Protein 6FT2 (pdb70)

Foldseek 3Di:
DDLEAEEEEAQFQPQQWHADPVRDIHHVLVVLVVLLCVQLNHHYDYDYDQQQCRLVCQVVVVGFKYRYFAADAPVLVVFWNFAPFPFWWFKFKKFFPPQQAAPAQVRQVPFAEEEEPNALQCVVCCVHHVVSPRNYHYDRHVVVVLVCRLVVVGGMYMDTPLSCVQVPCVDPSNVRMDTNHDTDDDCNRRHGHGGMIGHHPPPVVSVSSNVSSVVCVVVCVSVVSCVVRDPDRRRD

GO terms:
  GO:0042597 periplasmic space (C, EXP)

Nearest PDB structures (foldseek):
  6ft2-assembly1_A  TM=1.004E+00  e=8.326E-57  Salmonella enterica subsp. enterica serovar Typhimurium
  6mle-assembly1_E  TM=1.003E+00  e=9.154E-55  Salmonella enterica subsp. enterica serovar Typhimurium str. LT2
  6mla-assembly1_E  TM=1.003E+00  e=1.896E-54  Salmonella enterica subsp. enterica serovar Typhimurium str. LT2
  6mkw-assembly1_A  TM=1.002E+00  e=1.293E-53  Salmonella enterica subsp. enterica serovar Typhimurium str. 14028S
  6ml9-assembly1_E  TM=1.002E+00  e=1.800E-53  Salmonella enterica subsp. enterica serovar Typhimurium str. LT2

B-factor: mean 21.55, std 12.4, range [7.65, 99.4]

Organism: Salmonella typhimurium (strain LT2 / SGSC1412 / ATCC 700720) (NCBI:txid99287)

CATH classification: 3.40.190.10 (+1 more: 3.40.190.10)

Secondary structure (DSSP, 8-state):
--SEEEEEE-S-BTTTBEE-TTS-EESHHHHHHHHHHHHHT-EEEEEE--GGGHHHHHHTTS-SEE-SS-B--HHHHTT-EE-S--B---EEEEEETT----SSTTTTTT-EEEEETTSHHHHHHIIIIITTT-EEEEESSHHHHHHHHHTTS-SEEEEEHHHHIIIIITSGGGGGEEE-SSPBP-HHHH-SSB--EE-TT-HHHHHHHHHHHHHHHHTTHHHHHHTTT-SS-S--

Solvent-accessible surface area: 11071 Å² total

InterPro domains:
  IPR001638 Solute-binding protein family 3/N-terminal domain of MltF [PF00497] (28-254)
  IPR001638 Solute-binding protein family 3/N-terminal domain of MltF [SM00062] (27-256)
  IPR005768 Specific amino acids and opine-binding periplasmic protein, ABC transporter [TIGR01096] (3-253)
  IPR018313 Solute-binding protein family 3, conserved site [PS01039] (50-63)

Structure (mmCIF, N/CA/C/O backbone):
data_6FT2
#
_entry.id   6FT2
#
_cell.length_a   37.410
_cell.length_b   58.440
_cell.length_c   101.240
_cell.angle_alpha   90.00
_cell.angle_beta   90.00
_cell.angle_gamma   90.00
#
_symmetry.space_group_name_H-M   'P 21 21 21'
#
loop_
_entity.id
_entity.type
_entity.pdbx_description
1 polymer 'Lysine/arginine/ornithine-binding periplasmic protein'
2 non-polymer 1,2-ETHANEDIOL
3 non-polymer 'CHLORIDE ION'
4 non-polymer ARGININE
5 water water
#
loop_
_atom_site.group_PDB
_atom_site.id
_atom_site.type_symbol
_atom_site.label_atom_id
_atom_site.label_alt_id
_atom_site.label_comp_id
_atom_site.label_asym_id
_atom_site.label_entity_id
_atom_site.label_seq_id
_atom_site.pdbx_PDB_ins_code
_atom_site.Cartn_x
_atom_site.Cartn_y
_atom_site.Cartn_z
_atom_site.occupancy
_atom_site.B_iso_or_equiv
_atom_site.auth_seq_id
_atom_site.auth_comp_id
_atom_site.auth_asym_id
_atom_site.auth_atom_id
_atom_site.pdbx_PDB_model_num
ATOM 1 N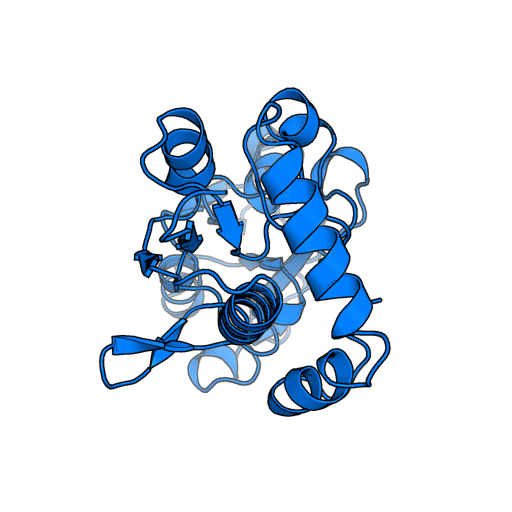 N . LEU A 1 3 ? 6.855 25.936 -7.057 1.00 41.45 2 LEU A N 1
ATOM 2 C CA . LEU A 1 3 ? 7.707 24.762 -7.253 1.00 39.70 2 LEU A CA 1
ATOM 3 C C . LEU A 1 3 ? 9.001 24.883 -6.433 1.00 41.29 2 LEU A C 1
ATOM 4 O O . LEU A 1 3 ? 9.571 25.979 -6.376 1.00 41.41 2 LEU A O 1
ATOM 9 N N . PRO A 1 4 ? 9.532 23.778 -5.847 1.00 34.65 3 PRO A N 1
ATOM 10 C CA . PRO A 1 4 ? 10.832 23.890 -5.155 1.00 33.57 3 PRO A CA 1
ATOM 11 C C . PRO A 1 4 ? 11.949 24.139 -6.178 1.00 33.48 3 PRO A C 1
ATOM 12 O O . PRO A 1 4 ? 11.798 23.770 -7.352 1.00 31.95 3 PRO A O 1
ATOM 16 N N . GLN A 1 5 ? 13.050 24.794 -5.757 1.00 29.01 4 GLN A N 1
ATOM 17 C CA . GLN A 1 5 ? 14.185 25.070 -6.650 1.00 28.49 4 GLN A CA 1
ATOM 18 C C . GLN A 1 5 ? 14.773 23.737 -7.136 1.00 26.79 4 GLN A C 1
ATOM 19 O O . GLN A 1 5 ? 15.167 23.627 -8.299 1.00 24.63 4 GLN A O 1
ATOM 25 N N . THR A 1 6 ? 14.799 22.723 -6.241 1.00 21.19 5 THR A N 1
ATOM 26 C CA . THR A 1 6 ? 15.274 21.391 -6.590 1.00 18.64 5 THR A CA 1
ATOM 27 C C . THR A 1 6 ? 14.144 20.389 -6.318 1.00 19.79 5 THR A C 1
ATOM 28 O O . THR A 1 6 ? 13.652 20.292 -5.192 1.00 20.60 5 THR A O 1
ATOM 32 N N . VAL A 1 7 ? 13.752 19.647 -7.345 1.00 15.40 6 VAL A N 1
ATOM 33 C CA . VAL A 1 7 ? 12.735 18.615 -7.211 1.00 14.29 6 VAL A CA 1
ATOM 34 C C . VAL A 1 7 ? 13.483 17.300 -6.898 1.00 15.82 6 VAL A C 1
ATOM 35 O O . VAL A 1 7 ? 14.336 16.885 -7.679 1.00 15.08 6 VAL A O 1
ATOM 39 N N . ARG A 1 8 ? 13.145 16.638 -5.776 1.00 12.88 7 ARG A N 1
ATOM 40 C CA . ARG A 1 8 ? 13.777 15.384 -5.342 1.00 12.69 7 ARG A CA 1
ATOM 41 C C . ARG A 1 8 ? 12.940 14.250 -5.886 1.00 11.30 7 ARG A C 1
ATOM 42 O O . ARG A 1 8 ? 11.756 14.157 -5.539 1.00 11.08 7 ARG A O 1
ATOM 50 N N . ILE A 1 9 ? 13.527 13.403 -6.743 1.00 10.70 8 ILE A N 1
ATOM 51 C CA . ILE A 1 9 ? 12.792 12.325 -7.402 1.00 10.18 8 ILE A CA 1
ATOM 52 C C . ILE A 1 9 ? 13.277 10.998 -6.916 1.00 11.04 8 ILE A C 1
ATOM 53 O O . ILE A 1 9 ? 14.437 10.691 -7.111 1.00 10.80 8 ILE A O 1
ATOM 58 N N . GLY A 1 10 ? 12.400 10.217 -6.317 1.00 9.08 9 GLY A N 1
ATOM 59 C CA . GLY A 1 10 ? 12.719 8.891 -5.840 1.00 9.55 9 GLY A CA 1
ATOM 60 C C . GLY A 1 10 ? 12.558 7.860 -6.950 1.00 9.91 9 GLY A C 1
ATOM 61 O O . GLY A 1 10 ? 11.613 7.908 -7.740 1.00 9.76 9 GLY A O 1
ATOM 62 N N . THR A 1 11 ? 13.451 6.865 -6.987 1.00 8.79 10 THR A N 1
ATOM 63 C CA . THR A 1 11 ? 13.359 5.790 -7.963 1.00 8.50 10 THR A CA 1
ATOM 64 C C . THR A 1 11 ? 13.991 4.539 -7.356 1.00 9.54 10 THR A C 1
ATOM 65 O O . THR A 1 11 ? 14.943 4.644 -6.587 1.00 10.44 10 THR A O 1
ATOM 69 N N . ASP A 1 12 ? 13.543 3.368 -7.786 1.00 10.10 11 ASP A N 1
ATOM 70 C CA . ASP A 1 12 ? 14.170 2.108 -7.424 1.00 10.22 11 ASP A CA 1
ATOM 71 C C . ASP A 1 12 ? 15.005 1.687 -8.647 1.00 13.25 11 ASP A C 1
ATOM 72 O O . ASP A 1 12 ? 14.456 1.396 -9.722 1.00 13.19 11 ASP A O 1
ATOM 77 N N . THR A 1 13 ? 16.336 1.671 -8.503 1.00 12.00 12 THR A N 1
ATOM 78 C CA . THR A 1 13 ? 17.294 1.392 -9.576 1.00 12.07 12 THR A CA 1
ATOM 79 C C . THR A 1 13 ? 17.560 -0.083 -9.818 1.00 14.92 12 THR A C 1
ATOM 80 O O . THR A 1 13 ? 18.701 -0.447 -10.148 1.00 15.86 12 THR A O 1
ATOM 84 N N . THR A 1 14 ? 16.531 -0.916 -9.760 1.00 12.99 13 THR A N 1
ATOM 85 C CA . THR A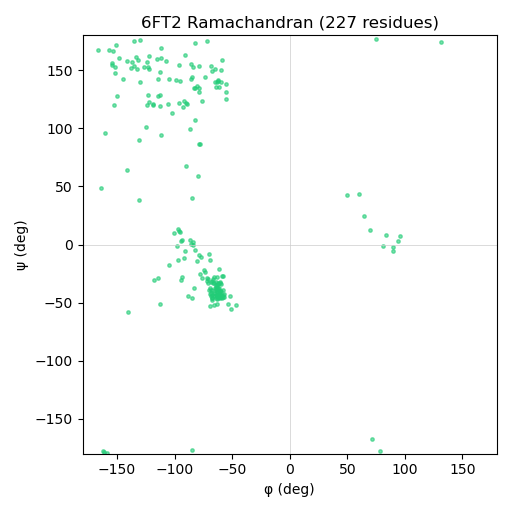 1 14 ? 16.706 -2.332 -10.081 1.00 13.63 13 THR A CA 1
ATOM 86 C C . THR A 1 14 ? 15.654 -2.780 -11.058 1.00 14.38 13 THR A C 1
ATOM 87 O O . THR A 1 14 ? 15.184 -3.911 -10.997 1.00 16.99 13 THR A O 1
ATOM 91 N N . TYR A 1 15 ? 15.310 -1.912 -12.015 1.00 11.07 14 TYR A N 1
ATOM 92 C CA . TYR A 1 15 ? 14.252 -2.242 -12.971 1.00 11.26 14 TYR A CA 1
ATOM 93 C C . TYR A 1 15 ? 14.626 -1.734 -14.355 1.00 12.37 14 TYR A C 1
ATOM 94 O O . TYR A 1 15 ? 13.950 -0.882 -14.960 1.00 11.64 14 TYR A O 1
ATOM 103 N N . ALA A 1 16 ? 15.704 -2.287 -14.896 1.00 11.91 15 ALA A N 1
ATOM 104 C CA . ALA A 1 16 ? 16.134 -1.979 -16.258 1.00 13.00 15 ALA A CA 1
ATOM 105 C C . ALA A 1 16 ? 15.054 -2.488 -17.214 1.00 14.33 15 ALA A C 1
ATOM 106 O O . ALA A 1 16 ? 14.353 -3.467 -16.910 1.00 13.60 15 ALA A O 1
ATOM 108 N N . PRO A 1 17 ? 14.736 -1.734 -18.260 1.00 12.86 16 PRO A N 1
ATOM 109 C CA . PRO A 1 17 ? 15.433 -0.579 -18.843 1.00 12.18 16 PRO A CA 1
ATOM 110 C C . PRO A 1 17 ? 14.926 0.774 -18.366 1.00 12.42 16 PRO A C 1
ATOM 111 O O . PRO A 1 17 ? 15.202 1.783 -19.003 1.00 12.27 16 PRO A O 1
ATOM 115 N N . PHE A 1 18 ? 14.087 0.757 -17.336 1.00 11.68 17 PHE A N 1
ATOM 116 C CA . PHE A 1 18 ? 13.482 1.980 -16.856 1.00 11.60 17 PHE A CA 1
ATOM 117 C C . PHE A 1 18 ? 14.358 2.740 -15.863 1.00 12.02 17 PHE A C 1
ATOM 118 O O . PHE A 1 18 ? 14.536 3.948 -15.991 1.00 10.52 17 PHE A O 1
ATOM 126 N N . SER A 1 19 ? 14.910 2.013 -14.898 1.00 11.35 18 SER A N 1
ATOM 127 C CA . SER A 1 19 ? 15.733 2.628 -13.872 1.00 11.06 18 SER A CA 1
ATOM 128 C C . SER A 1 19 ? 16.723 1.598 -13.375 1.00 11.55 18 SER A C 1
ATOM 129 O O . SER A 1 19 ? 16.345 0.552 -12.838 1.00 10.79 18 SER A O 1
ATOM 132 N N . SER A 1 20 ? 18.014 1.907 -13.526 1.00 10.67 19 SER A N 1
ATOM 133 C CA . SER A 1 20 ? 19.059 1.016 -13.031 1.00 12.31 19 SER A CA 1
ATOM 134 C C . SER A 1 20 ? 20.345 1.802 -12.935 1.00 15.94 19 SER A C 1
ATOM 135 O O . SER A 1 20 ? 20.335 3.024 -13.110 1.00 13.53 19 SER A O 1
ATOM 138 N N . LYS A 1 21 ? 21.427 1.133 -12.540 1.00 16.42 20 LYS A N 1
ATOM 139 C CA . LYS A 1 21 ? 22.691 1.853 -12.405 1.00 17.83 20 LYS A CA 1
ATOM 140 C C . LYS A 1 21 ? 23.683 1.360 -13.412 1.00 20.52 20 LYS A C 1
ATOM 141 O O . LYS A 1 21 ? 23.749 0.153 -13.693 1.00 21.74 20 LYS A O 1
ATOM 147 N N . ASP A 1 22 ? 24.478 2.280 -13.954 1.00 18.47 21 ASP A N 1
ATOM 148 C CA . ASP A 1 22 ? 25.536 1.861 -14.859 1.00 18.06 21 ASP A CA 1
ATOM 149 C C . ASP A 1 22 ? 26.768 1.474 -14.025 1.00 21.24 21 ASP A C 1
ATOM 150 O O . ASP A 1 22 ? 26.743 1.492 -12.782 1.00 20.49 21 ASP A O 1
ATOM 155 N N . ALA A 1 23 ? 27.852 1.129 -14.739 1.00 21.52 22 ALA A N 1
ATOM 156 C CA . ALA A 1 23 ? 29.114 0.719 -14.122 1.00 22.99 22 ALA A CA 1
ATOM 157 C C . ALA A 1 23 ? 29.717 1.771 -13.192 1.00 25.28 22 ALA A C 1
ATOM 158 O O . ALA A 1 23 ? 30.448 1.415 -12.273 1.00 25.99 22 ALA A O 1
ATOM 160 N N . LYS A 1 24 ? 29.430 3.056 -13.427 1.00 19.94 23 LYS A N 1
ATOM 161 C CA . LYS A 1 24 ? 29.984 4.117 -12.566 1.00 20.12 23 LYS A CA 1
ATOM 162 C C . LYS A 1 24 ? 29.060 4.442 -11.393 1.00 20.34 23 LYS A C 1
ATOM 163 O O . LYS A 1 24 ? 29.401 5.272 -10.549 1.00 18.89 23 LYS A O 1
ATOM 169 N N . GLY A 1 25 ? 27.871 3.838 -11.377 1.00 17.60 24 GLY A N 1
ATOM 170 C CA . GLY A 1 25 ? 26.880 4.117 -10.352 1.00 17.88 24 GLY A CA 1
ATOM 171 C C . GLY A 1 25 ? 25.886 5.184 -10.769 1.00 19.01 24 GLY A C 1
ATOM 172 O O . GLY A 1 25 ? 25.015 5.542 -9.977 1.00 18.70 24 GLY A O 1
ATOM 173 N N . GLU A 1 26 ? 25.983 5.691 -11.992 1.00 15.22 25 GLU A N 1
ATOM 174 C CA . GLU A 1 26 ? 25.030 6.700 -12.470 1.00 14.81 25 GLU A CA 1
ATOM 175 C C . GLU A 1 26 ? 23.689 6.077 -12.764 1.00 15.06 25 GLU A C 1
ATOM 176 O O . GLU A 1 26 ? 23.635 4.952 -13.260 1.00 14.82 25 GLU A O 1
ATOM 182 N N . PHE A 1 27 ? 22.604 6.813 -12.494 1.00 12.91 26 PHE A N 1
ATOM 183 C CA . PHE A 1 27 ? 21.287 6.253 -12.813 1.00 13.28 26 PHE A CA 1
ATOM 184 C C . PHE A 1 27 ? 20.990 6.375 -14.292 1.00 13.01 26 PHE A C 1
ATOM 185 O O . PHE A 1 27 ? 21.267 7.404 -14.904 1.00 14.10 26 PHE A O 1
ATOM 193 N N . ILE A 1 28 ? 20.483 5.274 -14.866 1.00 11.85 27 ILE A N 1
ATOM 194 C CA . ILE A 1 28 ? 20.181 5.208 -16.299 1.00 12.03 27 ILE A CA 1
ATOM 195 C C . ILE A 1 28 ? 18.868 4.532 -16.579 1.00 12.75 27 ILE A C 1
ATOM 196 O O . ILE A 1 28 ? 18.414 3.724 -15.764 1.00 11.45 27 ILE A O 1
ATOM 201 N N . GLY A 1 29 ? 18.305 4.840 -17.721 1.00 12.33 28 GLY A N 1
ATOM 202 C CA . GLY A 1 29 ? 17.095 4.190 -18.175 1.00 12.89 28 GLY A CA 1
ATOM 203 C C . GLY A 1 29 ? 16.057 5.162 -18.633 1.00 12.77 28 GLY A C 1
ATOM 204 O O . GLY A 1 29 ? 16.210 6.382 -18.490 1.00 11.50 28 GLY A O 1
ATOM 205 N N . PHE A 1 30 ? 14.965 4.618 -19.166 1.00 11.32 29 PHE A N 1
ATOM 206 C CA . PHE A 1 30 ? 13.930 5.496 -19.716 1.00 11.58 29 PHE A CA 1
ATOM 207 C C . PHE A 1 30 ? 13.265 6.398 -18.682 1.00 11.91 29 PHE A C 1
ATOM 208 O O . PHE A 1 30 ? 12.939 7.545 -19.003 1.00 11.52 29 PHE A O 1
ATOM 216 N N . ASP A 1 31 ? 13.077 5.915 -17.442 1.00 10.69 30 ASP A N 1
ATOM 217 C CA . ASP A 1 31 ? 12.485 6.780 -16.414 1.00 11.28 30 ASP A CA 1
ATOM 218 C C . ASP A 1 31 ? 13.393 7.972 -16.118 1.00 11.94 30 ASP A C 1
ATOM 219 O O . ASP A 1 31 ? 12.953 9.073 -15.843 1.00 11.26 30 ASP A O 1
ATOM 224 N N . ILE A 1 32 ? 14.691 7.717 -16.093 1.00 10.70 31 ILE A N 1
ATOM 225 C CA . ILE A 1 32 ? 15.696 8.745 -15.806 1.00 10.82 31 ILE A CA 1
ATOM 226 C C . ILE A 1 32 ? 15.713 9.793 -16.924 1.00 12.05 31 ILE A C 1
ATOM 227 O O . ILE A 1 32 ? 15.721 11.002 -16.681 1.00 11.31 31 ILE A O 1
ATOM 232 N N . ASP A 1 33 ? 15.665 9.305 -18.167 1.00 11.58 32 ASP A N 1
ATOM 233 C CA . ASP A 1 33 ? 15.647 10.202 -19.317 1.00 10.70 32 ASP A CA 1
ATOM 234 C C . ASP A 1 33 ? 14.361 11.037 -19.267 1.00 13.28 32 ASP A C 1
ATOM 235 O O . ASP A 1 33 ? 14.448 12.252 -19.541 1.00 12.33 32 ASP A O 1
ATOM 240 N N . LEU A 1 34 ? 13.188 10.420 -18.982 1.00 11.50 33 LEU A N 1
ATOM 241 C CA . LEU A 1 34 ? 11.956 11.219 -18.905 1.00 12.66 33 LEU A CA 1
ATOM 242 C C . LEU A 1 34 ? 12.028 12.247 -17.784 1.00 13.52 33 LEU A C 1
ATOM 243 O O . LEU A 1 34 ? 11.640 13.395 -17.976 1.00 13.01 33 LEU A O 1
ATOM 248 N N . GLY A 1 35 ? 12.487 11.823 -16.603 1.00 11.63 34 GLY A N 1
ATOM 249 C CA . GLY A 1 35 ? 12.542 12.761 -15.491 1.00 11.40 34 GLY A CA 1
ATOM 250 C C . GLY A 1 35 ? 13.460 13.926 -15.757 1.00 13.86 34 GLY A C 1
ATOM 251 O O . GLY A 1 35 ? 13.124 15.067 -15.426 1.00 12.98 34 GLY A O 1
ATOM 252 N N . ASN A 1 36 ? 14.626 13.617 -16.290 1.00 11.74 35 ASN A N 1
ATOM 253 C CA . ASN A 1 36 ? 15.569 14.704 -16.586 1.00 12.20 35 ASN A CA 1
ATOM 254 C C . ASN A 1 36 ? 15.052 15.672 -17.651 1.00 13.85 35 ASN A C 1
ATOM 255 O O . ASN A 1 36 ? 15.228 16.881 -17.493 1.00 14.40 35 ASN A O 1
ATOM 260 N N . GLU A 1 37 ? 14.368 15.154 -18.694 1.00 12.01 36 GLU A N 1
ATOM 261 C CA . GLU A 1 37 ? 13.827 16.012 -19.727 1.00 11.78 36 GLU A CA 1
ATOM 262 C C . GLU A 1 37 ? 12.684 16.853 -19.164 1.00 15.40 36 GLU A C 1
ATOM 263 O O . GLU A 1 37 ? 12.574 18.031 -19.522 1.00 15.25 36 GLU A O 1
ATOM 269 N N . MET A 1 38 ? 11.808 16.259 -18.349 1.00 12.99 37 MET A N 1
ATOM 270 C CA . MET A 1 38 ? 10.712 17.042 -17.772 1.00 13.11 37 MET A CA 1
ATOM 271 C C . MET A 1 38 ? 11.267 18.131 -16.877 1.00 15.89 37 MET A C 1
ATOM 272 O O . MET A 1 38 ? 10.811 19.270 -16.967 1.00 16.36 37 MET A O 1
ATOM 277 N N . CYS A 1 39 ? 12.275 17.825 -16.041 1.00 13.15 38 CYS A N 1
ATOM 278 C CA . CYS A 1 39 ? 12.865 18.844 -15.160 1.00 13.83 38 CYS A CA 1
ATOM 279 C C . CYS A 1 39 ? 13.509 19.969 -15.941 1.00 16.89 38 CYS A C 1
ATOM 280 O O . CYS A 1 39 ? 13.391 21.122 -15.535 1.00 17.00 38 CYS A O 1
ATOM 283 N N . LYS A 1 40 ? 14.155 19.647 -17.071 1.00 15.27 39 LYS A N 1
ATOM 284 C CA . LYS A 1 40 ? 14.755 20.672 -17.952 1.00 16.25 39 LYS A CA 1
ATOM 285 C C . LYS A 1 40 ? 13.658 21.623 -18.440 1.00 21.38 39 LYS A C 1
ATOM 286 O O . LYS A 1 40 ? 13.846 22.845 -18.397 1.00 20.91 39 LYS A O 1
ATOM 292 N N . ARG A 1 41 ? 12.507 21.065 -18.868 1.00 16.25 40 ARG A N 1
ATOM 293 C CA . ARG A 1 41 ? 11.403 21.896 -19.365 1.00 17.34 40 ARG A CA 1
ATOM 294 C C . ARG A 1 41 ? 10.696 22.679 -18.283 1.00 20.57 40 ARG A C 1
ATOM 295 O O . ARG A 1 41 ? 10.171 23.759 -18.547 1.00 20.68 40 ARG A O 1
ATOM 303 N N . MET A 1 42 ? 10.650 22.134 -17.080 1.00 16.50 41 MET A N 1
ATOM 304 C CA . MET A 1 42 ? 10.055 22.804 -15.925 1.00 16.27 41 MET A CA 1
ATOM 305 C C . MET A 1 42 ? 10.983 23.891 -15.358 1.00 20.36 41 MET A C 1
ATOM 306 O O . MET A 1 42 ? 10.554 24.638 -14.480 1.00 21.61 41 MET A O 1
ATOM 311 N N . GLN A 1 43 ? 12.266 23.942 -15.813 1.00 19.36 42 GLN A N 1
ATOM 312 C CA . GLN A 1 43 ? 13.288 24.873 -15.339 1.00 20.14 42 GLN A CA 1
ATOM 313 C C . GLN A 1 43 ? 13.549 24.708 -13.835 1.00 23.40 42 GLN A C 1
ATOM 314 O O . GLN A 1 43 ? 13.616 25.689 -13.082 1.00 23.98 42 GLN A O 1
ATOM 320 N N . VAL A 1 44 ? 13.636 23.432 -13.389 1.00 19.19 43 VAL A N 1
ATOM 321 C CA . VAL A 1 44 ? 13.958 23.129 -12.004 1.00 18.86 43 VAL A CA 1
ATOM 322 C C . VAL A 1 44 ? 15.173 22.230 -12.029 1.00 22.11 43 VAL A C 1
ATOM 323 O O . VAL A 1 44 ? 15.399 21.527 -13.022 1.00 21.29 43 VAL A O 1
ATOM 327 N N . LYS A 1 45 ? 15.921 22.205 -10.932 1.00 19.07 44 LYS A N 1
ATOM 328 C CA . LYS A 1 45 ? 17.041 21.286 -10.775 1.00 18.78 44 LYS A CA 1
ATOM 329 C C . LYS A 1 45 ? 16.393 20.014 -10.230 1.00 21.70 44 LYS A C 1
ATOM 330 O O . LYS A 1 45 ? 15.304 20.064 -9.650 1.00 20.19 44 LYS A O 1
ATOM 336 N N . CYS A 1 46 ? 17.035 18.885 -10.457 1.00 21.06 45 CYS A N 1
ATOM 337 C CA A CYS A 1 46 ? 16.553 17.558 -10.057 0.50 21.49 45 CYS A CA 1
ATOM 338 C CA B CYS A 1 46 ? 16.520 17.679 -9.857 0.50 21.41 45 CYS A CA 1
ATOM 339 C C . CYS A 1 46 ? 17.608 16.830 -9.258 1.00 24.68 45 CYS A C 1
ATOM 340 O O . CYS A 1 46 ? 18.759 16.816 -9.712 1.00 25.72 45 CYS A O 1
ATOM 345 N N . THR A 1 47 ? 17.231 16.180 -8.158 1.00 17.08 46 THR A N 1
ATOM 346 C CA . THR A 1 47 ? 18.110 15.309 -7.405 1.00 14.61 46 THR A CA 1
ATOM 347 C C . THR A 1 47 ? 17.439 13.932 -7.475 1.00 14.35 46 THR A C 1
ATOM 348 O O . THR A 1 47 ? 16.321 13.787 -6.964 1.00 13.57 46 THR A O 1
ATOM 352 N N . TRP A 1 48 ? 18.134 12.940 -8.028 1.00 13.67 47 TRP A N 1
ATOM 353 C CA . TRP A 1 48 ? 17.660 11.559 -8.010 1.00 11.43 47 TRP A CA 1
ATOM 354 C C . TRP A 1 48 ? 18.014 10.895 -6.708 1.00 12.40 47 TRP A C 1
ATOM 355 O O . TRP A 1 48 ? 19.123 11.086 -6.203 1.00 12.32 47 TRP A O 1
ATOM 366 N N . VAL A 1 49 ? 17.060 10.184 -6.119 1.00 9.92 48 VAL A N 1
ATOM 367 C CA . VAL A 1 49 ? 17.212 9.513 -4.839 1.00 10.24 48 VAL A CA 1
ATOM 368 C C . VAL A 1 49 ? 16.882 8.050 -5.023 1.00 13.81 48 VAL A C 1
ATOM 369 O O . VAL A 1 49 ? 15.729 7.724 -5.307 1.00 13.14 48 VAL A O 1
ATOM 373 N N . ALA A 1 50 ? 17.821 7.153 -4.750 1.00 12.27 49 ALA A N 1
ATOM 374 C CA . ALA A 1 50 ? 17.513 5.719 -4.872 1.00 12.62 49 ALA A CA 1
ATOM 375 C C . ALA A 1 50 ? 16.865 5.227 -3.592 1.00 14.67 49 ALA A C 1
ATOM 376 O O . ALA A 1 50 ? 17.255 5.624 -2.483 1.00 15.84 49 ALA A O 1
ATOM 378 N N . SER A 1 51 ? 15.929 4.306 -3.738 1.00 13.05 50 SER A N 1
ATOM 379 C CA . SER A 1 51 ? 15.157 3.743 -2.638 1.00 14.33 50 SER A CA 1
ATOM 380 C C . SER A 1 51 ? 14.692 2.360 -3.057 1.00 13.04 50 SER A C 1
ATOM 381 O O . SER A 1 51 ? 14.486 2.127 -4.235 1.00 13.91 50 SER A O 1
ATOM 384 N N . ASP A 1 52 ? 14.425 1.460 -2.101 1.00 12.27 51 ASP A N 1
ATOM 385 C CA . ASP A 1 52 ? 13.705 0.226 -2.462 1.00 13.02 51 ASP A CA 1
ATOM 386 C C . ASP A 1 52 ? 12.323 0.703 -2.894 1.00 13.32 51 ASP A C 1
ATOM 387 O O . ASP A 1 52 ? 11.820 1.727 -2.413 1.00 12.49 51 ASP A O 1
ATOM 392 N N . PHE A 1 53 ? 11.722 -0.048 -3.776 1.00 10.89 52 PHE A N 1
ATOM 393 C CA . PHE A 1 53 ? 10.439 0.328 -4.346 1.00 10.37 52 PHE A CA 1
ATOM 394 C C . PHE A 1 53 ? 9.354 0.529 -3.278 1.00 12.20 52 PHE A C 1
ATOM 395 O O . PHE A 1 53 ? 8.562 1.479 -3.339 1.00 11.31 52 PHE A O 1
ATOM 403 N N . ASP A 1 54 ? 9.292 -0.368 -2.295 1.00 11.58 53 ASP A N 1
ATOM 404 C CA . ASP A 1 54 ? 8.254 -0.235 -1.269 1.00 12.17 53 ASP A CA 1
ATOM 405 C C . ASP A 1 54 ? 8.448 0.926 -0.320 1.00 13.34 53 ASP A C 1
ATOM 406 O O . ASP A 1 54 ? 7.522 1.232 0.420 1.00 15.80 53 ASP A O 1
ATOM 411 N N . ALA A 1 55 ? 9.593 1.621 -0.377 1.00 11.59 54 ALA A N 1
ATOM 412 C CA . ALA A 1 55 ? 9.775 2.778 0.452 1.00 11.18 54 ALA A CA 1
ATOM 413 C C . ALA A 1 55 ? 9.477 4.078 -0.294 1.00 11.52 54 ALA A C 1
ATOM 414 O O . ALA A 1 55 ? 9.475 5.137 0.337 1.00 12.48 54 ALA A O 1
ATOM 416 N N . LEU A 1 56 ? 9.121 4.026 -1.569 1.00 10.87 55 LEU A N 1
ATOM 417 C CA . LEU A 1 56 ? 8.906 5.252 -2.338 1.00 10.25 55 LEU A CA 1
ATOM 418 C C . LEU A 1 56 ? 7.654 6.028 -1.902 1.00 10.49 55 LEU A C 1
ATOM 419 O O . LEU A 1 56 ? 7.751 7.224 -1.637 1.00 10.38 55 LEU A O 1
ATOM 424 N N . ILE A 1 57 ? 6.474 5.358 -1.852 1.00 10.98 56 ILE A N 1
ATOM 425 C CA . ILE A 1 57 ? 5.261 6.072 -1.427 1.00 10.93 56 ILE A CA 1
ATOM 426 C C . ILE A 1 57 ? 5.396 6.562 0.027 1.00 13.75 56 ILE A C 1
ATOM 427 O O . ILE A 1 57 ? 5.164 7.730 0.269 1.00 11.93 56 ILE A O 1
ATOM 432 N N . PRO A 1 58 ? 5.911 5.753 0.993 1.00 12.29 57 PRO A N 1
ATOM 433 C CA . PRO A 1 58 ? 6.105 6.315 2.334 1.00 12.56 57 PRO A CA 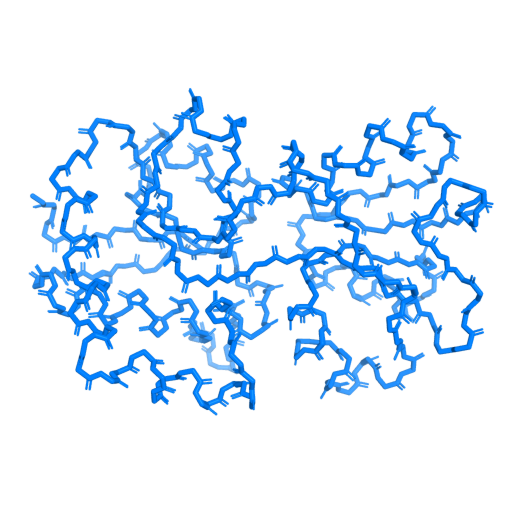1
ATOM 434 C C . PRO A 1 58 ? 7.067 7.531 2.315 1.00 13.43 57 PRO A C 1
ATOM 435 O O . PRO A 1 58 ? 6.820 8.519 3.000 1.00 13.47 57 PRO A O 1
ATOM 439 N N . SER A 1 59 ? 8.140 7.472 1.526 1.00 12.09 58 SER A N 1
ATOM 440 C CA . SER A 1 59 ? 9.067 8.610 1.447 1.00 12.82 58 SER A CA 1
ATOM 441 C C . SER A 1 59 ? 8.450 9.867 0.867 1.00 12.82 58 SER A C 1
ATOM 442 O O . SER A 1 59 ? 8.695 10.974 1.396 1.00 12.77 58 SER A O 1
ATOM 445 N N . LEU A 1 60 ? 7.572 9.709 -0.114 1.00 11.81 59 LEU A N 1
ATOM 446 C CA . LEU A 1 60 ? 6.864 10.821 -0.737 1.00 11.55 59 LEU A CA 1
ATOM 447 C C . LEU A 1 60 ? 5.894 11.450 0.283 1.00 12.35 59 LEU A C 1
ATOM 448 O O . LEU A 1 60 ? 5.838 12.685 0.452 1.00 13.05 59 LEU A O 1
ATOM 453 N N . LYS A 1 61 ? 5.170 10.586 1.032 1.00 11.50 60 LYS A N 1
ATOM 454 C CA . LYS A 1 61 ? 4.204 11.116 2.003 1.00 12.17 60 LYS A CA 1
ATOM 455 C C . LYS A 1 61 ? 4.910 11.878 3.118 1.00 15.88 60 LYS A C 1
ATOM 456 O O . LYS A 1 61 ? 4.335 12.798 3.722 1.00 16.38 60 LYS A O 1
ATOM 462 N N . ALA A 1 62 ? 6.132 11.430 3.484 1.00 12.90 61 ALA A N 1
ATOM 463 C CA . ALA A 1 62 ? 6.943 12.029 4.549 1.00 14.62 61 ALA A CA 1
ATOM 464 C C . ALA A 1 62 ? 7.770 13.233 4.082 1.00 15.59 61 ALA A C 1
ATOM 465 O O . ALA A 1 62 ? 8.496 13.813 4.885 1.00 16.56 61 ALA A O 1
ATOM 467 N N . LYS A 1 63 ? 7.645 13.632 2.814 1.00 13.78 62 LYS A N 1
ATOM 468 C CA . LYS A 1 63 ? 8.324 14.759 2.171 1.00 13.99 62 LYS A CA 1
ATOM 469 C C . LYS A 1 63 ? 9.839 14.572 2.103 1.00 16.32 62 LYS A C 1
ATOM 470 O O . LYS A 1 63 ? 10.565 15.544 1.878 1.00 15.88 62 LYS A O 1
ATOM 476 N N . LYS A 1 64 ? 10.285 13.315 2.124 1.00 12.84 63 LYS A N 1
ATOM 477 C CA . LYS A 1 64 ? 11.714 13.038 1.915 1.00 13.39 63 LYS A CA 1
ATOM 478 C C . LYS A 1 64 ? 12.081 13.125 0.449 1.00 13.65 63 LYS A C 1
ATOM 479 O O . LYS A 1 64 ? 13.251 13.343 0.108 1.00 13.48 63 LYS A O 1
ATOM 485 N N . ILE A 1 65 ? 11.082 12.905 -0.444 1.00 11.14 64 ILE A N 1
ATOM 486 C CA . ILE A 1 65 ? 11.188 13.118 -1.883 1.00 10.82 64 ILE A CA 1
ATOM 487 C C . ILE A 1 65 ? 9.923 13.870 -2.284 1.00 11.02 64 ILE A C 1
ATOM 488 O O . ILE A 1 65 ? 8.972 13.968 -1.483 1.00 11.98 64 ILE A O 1
ATOM 493 N N . ASP A 1 66 ? 9.940 14.506 -3.451 1.00 10.80 65 ASP A N 1
ATOM 494 C CA . ASP A 1 66 ? 8.817 15.286 -3.983 1.00 11.89 65 ASP A CA 1
ATOM 495 C C . ASP A 1 66 ? 8.101 14.575 -5.087 1.00 11.63 65 ASP A C 1
ATOM 496 O O . ASP A 1 66 ? 7.009 14.995 -5.464 1.00 11.34 65 ASP A O 1
ATOM 501 N N . ALA A 1 67 ? 8.720 13.561 -5.702 1.00 9.56 66 ALA A N 1
ATOM 502 C CA . ALA A 1 67 ? 8.119 12.875 -6.815 1.00 9.52 66 ALA A CA 1
ATOM 503 C C . ALA A 1 67 ? 8.660 11.480 -6.907 1.00 11.05 66 ALA A C 1
ATOM 504 O O . ALA A 1 67 ? 9.770 11.214 -6.416 1.00 9.98 66 ALA A O 1
ATOM 506 N N . ILE A 1 68 ? 7.885 10.575 -7.527 1.00 9.83 67 ILE A N 1
ATOM 507 C CA . ILE A 1 68 ? 8.314 9.192 -7.772 1.00 9.10 67 ILE A CA 1
ATOM 508 C C . ILE A 1 68 ? 8.331 8.949 -9.266 1.00 9.64 67 ILE A C 1
ATOM 509 O O . ILE A 1 68 ? 7.294 9.100 -9.906 1.00 9.12 67 ILE A O 1
ATOM 514 N N . ILE A 1 69 ? 9.485 8.576 -9.854 1.00 9.05 68 ILE A N 1
ATOM 515 C CA . ILE A 1 69 ? 9.524 8.143 -11.246 1.00 8.73 68 ILE A CA 1
ATOM 516 C C . ILE A 1 69 ? 10.178 6.781 -11.176 1.00 11.23 68 ILE A C 1
ATOM 517 O O . ILE A 1 69 ? 11.404 6.708 -11.040 1.00 10.41 68 ILE A O 1
ATOM 522 N N . SER A 1 70 ? 9.395 5.723 -11.240 1.00 8.64 69 SER A N 1
ATOM 523 C CA . SER A 1 70 ? 9.925 4.375 -10.971 1.00 8.49 69 SER A CA 1
ATOM 524 C C . SER A 1 70 ? 8.946 3.334 -11.489 1.00 9.30 69 SER A C 1
ATOM 525 O O . SER A 1 70 ? 8.586 2.409 -10.749 1.00 9.92 69 SER A O 1
ATOM 528 N N . SER A 1 71 ? 8.490 3.499 -12.733 1.00 9.42 70 SER A N 1
ATOM 529 C CA . SER A 1 71 ? 7.469 2.640 -13.330 1.00 9.58 70 SER A CA 1
ATOM 530 C C . SER A 1 71 ? 6.273 2.474 -12.429 1.00 9.92 70 SER A C 1
ATOM 531 O O . SER A 1 71 ? 5.764 1.344 -12.260 1.00 9.89 70 SER A O 1
ATOM 534 N N . LEU A 1 72 ? 5.835 3.608 -11.815 1.00 8.98 71 LEU A N 1
ATOM 535 C CA . LEU A 1 72 ? 4.776 3.514 -10.820 1.00 7.65 71 LEU A CA 1
ATOM 536 C C . LEU A 1 72 ? 3.419 3.471 -11.443 1.00 10.15 71 LEU A C 1
ATOM 537 O O . LEU A 1 72 ? 2.951 4.453 -11.979 1.00 8.60 71 LEU A O 1
ATOM 542 N N . SER A 1 73 ? 2.801 2.284 -11.414 1.00 9.06 72 SER A N 1
ATOM 543 C CA . SER A 1 73 ? 1.487 2.113 -12.035 1.00 9.46 72 SER A CA 1
ATOM 544 C C . SER A 1 73 ? 0.414 2.966 -11.362 1.00 9.86 72 SER A C 1
ATOM 545 O O . SER A 1 73 ? 0.356 3.091 -10.123 1.00 10.13 72 SER A O 1
ATOM 548 N N . ILE A 1 74 ? -0.465 3.534 -12.192 1.00 9.38 73 ILE A N 1
ATOM 549 C CA . ILE A 1 74 ? -1.556 4.392 -11.736 1.00 9.91 73 ILE A CA 1
ATOM 550 C C . ILE A 1 74 ? -2.736 3.519 -11.398 1.00 11.66 73 ILE A C 1
ATOM 551 O O . ILE A 1 74 ? -3.415 3.030 -12.313 1.00 12.45 73 ILE A O 1
ATOM 556 N N . THR A 1 75 ? -2.937 3.227 -10.110 1.00 11.04 74 THR A N 1
ATOM 557 C CA . THR A 1 75 ? -3.988 2.297 -9.687 1.00 11.37 74 THR A CA 1
ATOM 558 C C . THR A 1 75 ? -5.016 3.028 -8.859 1.00 11.42 74 THR A C 1
ATOM 559 O O . THR A 1 75 ? -4.704 4.059 -8.240 1.00 11.46 74 THR A O 1
ATOM 563 N N . ASP A 1 76 ? -6.233 2.449 -8.748 1.00 12.21 75 ASP A N 1
ATOM 564 C CA . ASP A 1 76 ? -7.273 3.010 -7.892 1.00 12.66 75 ASP A CA 1
ATOM 565 C C . ASP A 1 76 ? -6.778 3.096 -6.441 1.00 15.00 75 ASP A C 1
ATOM 566 O O . ASP A 1 76 ? -6.944 4.143 -5.805 1.00 13.40 75 ASP A O 1
ATOM 571 N N . LYS A 1 77 ? -6.130 2.034 -5.898 1.00 13.74 76 LYS A N 1
ATOM 572 C CA . LYS A 1 77 ? -5.635 2.072 -4.519 1.00 14.03 76 LYS A CA 1
ATOM 573 C C . LYS A 1 77 ? -4.642 3.221 -4.335 1.00 14.11 76 LYS A C 1
ATOM 574 O O . LYS A 1 77 ? -4.720 3.963 -3.355 1.00 14.13 76 LYS A O 1
ATOM 580 N N . ARG A 1 78 ? -3.702 3.375 -5.258 1.00 12.04 77 ARG A N 1
ATOM 581 C CA . ARG A 1 78 ? -2.723 4.440 -5.064 1.00 12.41 77 ARG A CA 1
ATOM 582 C C . ARG A 1 78 ? -3.310 5.827 -5.245 1.00 13.12 77 ARG A C 1
ATOM 583 O O . ARG A 1 78 ? -2.867 6.737 -4.518 1.00 13.14 77 ARG A O 1
ATOM 591 N N . GLN A 1 79 ? -4.348 6.002 -6.085 1.00 13.70 78 GLN A N 1
ATOM 592 C CA . GLN A 1 79 ? -4.965 7.341 -6.247 1.00 14.82 78 GLN A CA 1
ATOM 593 C C . GLN A 1 79 ? -5.722 7.776 -5.004 1.00 20.23 78 GLN A C 1
ATOM 594 O O . GLN A 1 79 ? -6.003 8.977 -4.865 1.00 20.53 78 GLN A O 1
ATOM 600 N N . GLN A 1 80 ? -5.982 6.848 -4.062 1.00 16.85 79 GLN A N 1
ATOM 601 C CA . GLN A 1 80 ? -6.604 7.205 -2.790 1.00 17.27 79 GLN A CA 1
ATOM 602 C C . GLN A 1 80 ? -5.570 7.777 -1.835 1.00 19.51 79 GLN A C 1
ATOM 603 O O . GLN A 1 80 ? -5.955 8.359 -0.819 1.00 19.86 79 GLN A O 1
ATOM 609 N N . GLU A 1 81 ? -4.261 7.613 -2.113 1.00 14.73 80 GLU A N 1
ATOM 610 C CA . GLU A 1 81 ? -3.242 8.124 -1.197 1.00 15.50 80 GLU A CA 1
ATOM 611 C C . GLU A 1 81 ? -2.344 9.183 -1.796 1.00 14.32 80 GLU A C 1
ATOM 612 O O . GLU A 1 81 ? -1.840 10.016 -1.042 1.00 12.47 80 GLU A O 1
ATOM 618 N N . ILE A 1 82 ? -2.101 9.131 -3.111 1.00 12.01 81 ILE A N 1
ATOM 619 C CA . ILE A 1 82 ? -1.219 10.053 -3.805 1.00 10.96 81 ILE A CA 1
ATOM 620 C C . ILE A 1 82 ? -1.881 10.508 -5.079 1.00 11.44 81 ILE A C 1
ATOM 621 O O . ILE A 1 82 ? -2.945 10.005 -5.436 1.00 12.78 81 ILE A O 1
ATOM 626 N N . ALA A 1 83 ? -1.263 11.426 -5.798 1.00 10.57 82 ALA A N 1
ATOM 627 C CA . ALA A 1 83 ? -1.723 11.854 -7.108 1.00 11.11 82 ALA A CA 1
ATOM 628 C C . ALA A 1 83 ? -0.722 11.388 -8.157 1.00 11.89 82 ALA A C 1
ATOM 629 O O . ALA A 1 83 ? 0.389 10.989 -7.796 1.00 10.66 82 ALA A O 1
ATOM 631 N N . PHE A 1 84 ? -1.089 11.487 -9.431 1.00 11.49 83 PHE A N 1
ATOM 632 C CA . PHE A 1 84 ? -0.200 11.092 -10.499 1.00 11.35 83 PHE A CA 1
ATOM 633 C C . PHE A 1 84 ? -0.219 12.136 -11.574 1.00 13.42 83 PHE A C 1
ATOM 634 O O . PHE A 1 84 ? -1.264 12.720 -11.905 1.00 13.13 83 PHE A O 1
ATOM 642 N N . SER A 1 85 ? 0.892 12.204 -12.305 1.00 11.98 84 SER A N 1
ATOM 643 C CA . SER A 1 85 ? 0.939 12.949 -13.555 1.00 11.92 84 SER A CA 1
ATOM 644 C C . SER A 1 85 ? 0.120 12.119 -14.576 1.00 13.95 84 SER A C 1
ATOM 645 O O . SER A 1 85 ? -0.296 10.959 -14.331 1.00 12.75 84 SER A O 1
ATOM 648 N N . ASP A 1 86 ? -0.041 12.708 -15.765 1.00 12.60 85 ASP A N 1
ATOM 649 C CA . ASP A 1 86 ? -0.552 11.995 -16.920 1.00 12.86 85 ASP A CA 1
ATOM 650 C C . ASP A 1 86 ? 0.380 10.782 -17.226 1.00 13.02 85 ASP A C 1
ATOM 651 O O . ASP A 1 86 ? 1.545 10.738 -16.779 1.00 12.55 85 ASP A O 1
ATOM 656 N N . LYS A 1 87 ? -0.127 9.794 -17.942 1.00 13.52 86 LYS A N 1
ATOM 657 C CA . LYS A 1 87 ? 0.601 8.561 -18.238 1.00 13.80 86 LYS A CA 1
ATOM 658 C C . LYS A 1 87 ? 1.950 8.775 -18.911 1.00 13.09 86 LYS A C 1
ATOM 659 O O . LYS A 1 87 ? 2.042 9.504 -19.891 1.00 14.06 86 LYS A O 1
ATOM 665 N N . LEU A 1 88 ? 2.987 8.138 -18.398 1.00 11.35 87 LEU A N 1
ATOM 666 C CA . LEU A 1 88 ? 4.317 8.131 -18.986 1.00 11.57 87 LEU A CA 1
ATOM 667 C C . LEU A 1 88 ? 4.501 7.005 -19.989 1.00 13.42 87 LEU A C 1
ATOM 668 O O . LEU A 1 88 ? 5.093 7.224 -21.051 1.00 13.58 87 LEU A O 1
ATOM 673 N N . TYR A 1 89 ? 4.045 5.799 -19.657 1.00 12.19 88 TYR A N 1
ATOM 674 C CA . TYR A 1 89 ? 4.063 4.667 -20.565 1.00 11.71 88 TYR A CA 1
ATOM 675 C C . TYR A 1 89 ? 3.184 3.571 -19.993 1.00 13.32 88 TYR A C 1
ATOM 676 O O . TYR A 1 89 ? 2.817 3.609 -18.810 1.00 12.19 88 TYR A O 1
ATOM 685 N N . ALA A 1 90 ? 2.874 2.552 -20.823 1.00 13.10 89 ALA A N 1
ATOM 686 C CA . ALA A 1 90 ? 2.063 1.397 -20.438 1.00 13.88 89 ALA A CA 1
ATOM 687 C C . ALA A 1 90 ? 2.880 0.399 -19.655 1.00 14.62 89 ALA A C 1
ATOM 688 O O . ALA A 1 90 ? 4.100 0.315 -19.790 1.00 14.09 89 ALA A O 1
ATOM 690 N N . ALA A 1 91 ? 2.198 -0.363 -18.813 1.00 14.24 90 ALA A N 1
ATOM 691 C CA . ALA A 1 91 ? 2.836 -1.437 -18.056 1.00 13.76 90 ALA A CA 1
ATOM 692 C C . ALA A 1 91 ? 1.845 -2.531 -17.789 1.00 17.16 90 ALA A C 1
ATOM 693 O O . ALA A 1 91 ? 0.752 -2.247 -17.283 1.00 20.18 90 ALA A O 1
ATOM 695 N N . ASP A 1 92 ? 2.212 -3.768 -18.126 1.00 15.50 91 ASP A N 1
ATOM 696 C CA . ASP A 1 92 ? 1.416 -4.993 -17.905 1.00 16.28 91 ASP A CA 1
ATOM 697 C C . ASP A 1 92 ? 2.325 -5.949 -17.168 1.00 15.59 91 ASP A C 1
ATOM 698 O O . ASP A 1 92 ? 3.535 -5.819 -17.326 1.00 15.68 91 ASP A O 1
ATOM 703 N N . SER A 1 93 ? 1.780 -6.871 -16.378 1.00 14.55 92 SER A N 1
ATOM 704 C CA . SER A 1 93 ? 2.576 -7.834 -15.608 1.00 13.56 92 SER A CA 1
ATOM 705 C C . SER A 1 93 ? 2.482 -9.174 -16.279 1.00 13.12 92 SER A C 1
ATOM 706 O O . SER A 1 93 ? 1.441 -9.514 -16.832 1.00 13.99 92 SER A O 1
ATOM 709 N N . ARG A 1 94 ? 3.596 -9.905 -16.268 1.00 11.12 93 ARG A N 1
ATOM 710 C CA . ARG A 1 94 ? 3.628 -11.201 -16.963 1.00 12.32 93 ARG A CA 1
ATOM 711 C C . ARG A 1 94 ? 4.643 -12.085 -16.254 1.00 12.75 93 ARG A C 1
ATOM 712 O O . ARG A 1 94 ? 5.633 -11.590 -15.724 1.00 12.45 93 ARG A O 1
ATOM 720 N N . LEU A 1 95 ? 4.416 -13.401 -16.233 1.00 12.38 94 LEU A N 1
ATOM 721 C CA . LEU A 1 95 ? 5.364 -14.285 -15.607 1.00 13.51 94 LEU A CA 1
ATOM 722 C C . LEU A 1 95 ? 6.499 -14.650 -16.542 1.00 16.76 94 LEU A C 1
ATOM 723 O O . LEU A 1 95 ? 6.332 -14.774 -17.763 1.00 15.06 94 LEU A O 1
ATOM 728 N N . ILE A 1 96 ? 7.623 -14.942 -15.929 1.00 13.80 95 ILE A N 1
ATOM 729 C CA . ILE A 1 96 ? 8.763 -15.582 -16.612 1.00 13.77 95 ILE A CA 1
ATOM 730 C C . ILE A 1 96 ? 9.081 -16.865 -15.842 1.00 15.97 95 ILE A C 1
ATOM 731 O O . ILE A 1 96 ? 8.838 -16.966 -14.637 1.00 16.26 95 ILE A O 1
ATOM 736 N N . ALA A 1 97 ? 9.654 -17.835 -16.561 1.00 17.49 96 ALA A N 1
ATOM 737 C CA . ALA A 1 97 ? 10.074 -19.103 -15.967 1.00 17.42 96 ALA A CA 1
ATOM 738 C C . ALA A 1 97 ? 11.126 -19.687 -16.910 1.00 20.39 96 ALA A C 1
ATOM 739 O O . ALA A 1 97 ? 11.389 -19.108 -17.966 1.00 17.97 96 ALA A O 1
ATOM 741 N N . ALA A 1 98 ? 11.659 -20.856 -16.585 1.00 19.53 97 ALA A N 1
ATOM 742 C CA . ALA A 1 98 ? 12.654 -21.503 -17.433 1.00 20.69 97 ALA A CA 1
ATOM 743 C C . ALA A 1 98 ? 12.046 -21.745 -18.812 1.00 24.27 97 ALA A C 1
ATOM 744 O O . ALA A 1 98 ? 10.842 -21.982 -18.924 1.00 24.07 97 ALA A O 1
ATOM 746 N N . LYS A 1 99 ? 12.884 -21.732 -19.865 1.00 22.25 98 LYS A N 1
ATOM 747 C CA . LYS A 1 99 ? 12.417 -22.044 -21.211 1.00 23.89 98 LYS A CA 1
ATOM 748 C C . LYS A 1 99 ? 11.839 -23.455 -21.218 1.00 28.74 98 LYS A C 1
ATOM 749 O O . LYS A 1 99 ? 12.341 -24.335 -20.518 1.00 27.91 98 LYS A O 1
ATOM 755 N N . GLY A 1 100 ? 10.744 -23.617 -21.940 1.00 26.87 99 GLY A N 1
ATOM 756 C CA . GLY A 1 100 ? 10.022 -24.875 -22.040 1.00 28.90 99 GLY A CA 1
ATOM 757 C C . GLY A 1 100 ? 9.090 -25.150 -20.878 1.00 33.22 99 GLY A C 1
ATOM 758 O O . GLY A 1 100 ? 8.422 -26.192 -20.870 1.00 33.38 99 GLY A O 1
ATOM 759 N N . SER A 1 101 ? 9.033 -24.238 -19.879 1.00 27.67 100 SER A N 1
ATOM 760 C CA . SER A 1 101 ? 8.157 -24.419 -18.722 1.00 26.94 100 SER A CA 1
ATOM 761 C C . SER A 1 101 ? 6.689 -24.461 -19.131 1.00 29.78 100 SER A C 1
ATOM 762 O O . SER A 1 101 ? 6.261 -23.675 -19.989 1.00 28.95 100 SER A O 1
ATOM 765 N N . PRO A 1 102 ? 5.892 -25.342 -18.491 1.00 29.00 101 PRO A N 1
ATOM 766 C CA . PRO A 1 102 ? 4.450 -25.364 -18.793 1.00 28.51 101 PRO A CA 1
ATOM 767 C C . PRO A 1 102 ? 3.668 -24.320 -17.983 1.00 29.41 101 PRO A C 1
ATOM 768 O O . PRO A 1 102 ? 2.447 -24.254 -18.137 1.00 28.63 101 PRO A O 1
ATOM 772 N N . ILE A 1 103 ? 4.353 -23.521 -17.111 1.00 24.49 102 ILE A N 1
ATOM 773 C CA . ILE A 1 103 ? 3.704 -22.539 -16.231 1.00 22.42 102 ILE A CA 1
ATOM 774 C C . ILE A 1 103 ? 2.850 -21.548 -16.989 1.00 24.33 102 ILE A C 1
ATOM 775 O O . ILE A 1 103 ? 3.254 -21.040 -18.031 1.00 22.36 102 ILE A O 1
ATOM 780 N N . GLN A 1 104 ? 1.660 -21.260 -16.425 1.00 21.29 103 GLN A N 1
ATOM 781 C CA . GLN A 1 104 ? 0.717 -20.286 -16.944 1.00 20.55 103 GLN A CA 1
ATOM 782 C C . GLN A 1 104 ? 0.327 -19.457 -15.741 1.00 20.21 103 GLN A C 1
ATOM 783 O O . GLN A 1 104 ? 0.389 -19.967 -14.611 1.00 20.41 103 GLN A O 1
ATOM 789 N N . PRO A 1 105 ? -0.173 -18.236 -15.950 1.00 17.47 104 PRO A N 1
ATOM 790 C CA . PRO A 1 105 ? -0.569 -17.411 -14.800 1.00 16.45 104 PRO A CA 1
ATOM 791 C C . PRO A 1 105 ? -1.954 -17.793 -14.231 1.00 21.53 104 PRO A C 1
ATOM 792 O O . PRO A 1 105 ? -2.882 -16.978 -14.184 1.00 21.57 104 PRO A O 1
ATOM 796 N N . THR A 1 106 ? -2.086 -19.046 -13.801 1.00 19.28 105 THR A N 1
ATOM 797 C CA . THR A 1 106 ? -3.317 -19.575 -13.229 1.00 19.58 105 THR A CA 1
ATOM 798 C C . THR A 1 106 ? -2.977 -20.320 -11.967 1.00 23.93 105 THR A C 1
ATOM 799 O O . THR A 1 106 ? -1.893 -20.910 -11.848 1.00 22.95 105 THR A O 1
ATOM 803 N N . LEU A 1 107 ? -3.935 -20.350 -11.032 1.00 23.63 106 LEU A N 1
ATOM 804 C CA . LEU A 1 107 ? -3.766 -21.077 -9.786 1.00 25.43 106 LEU A CA 1
ATOM 805 C C . LEU A 1 107 ? -3.445 -22.575 -10.012 1.00 29.81 106 LEU A C 1
ATOM 806 O O . LEU A 1 107 ? -2.572 -23.119 -9.328 1.00 29.92 106 LEU A O 1
ATOM 811 N N . GLU A 1 108 ? -4.131 -23.236 -10.971 1.00 28.36 107 GLU A N 1
ATOM 812 C CA . GLU A 1 108 ? -3.903 -24.656 -11.267 1.00 28.98 107 GLU A CA 1
ATOM 813 C C . GLU A 1 108 ? -2.458 -24.942 -11.709 1.00 30.51 107 GLU A C 1
ATOM 814 O O . GLU A 1 108 ? -1.852 -25.923 -11.275 1.00 30.17 107 GLU A O 1
ATOM 820 N N . SER A 1 109 ? -1.922 -24.079 -12.576 1.00 24.76 108 SER A N 1
ATOM 821 C CA . SER A 1 109 ? -0.590 -24.227 -13.148 1.00 24.97 108 SER A CA 1
ATOM 822 C C . SER A 1 109 ? 0.477 -23.967 -12.103 1.00 27.13 108 SER A C 1
ATOM 823 O O . SER A 1 109 ? 1.551 -24.572 -12.144 1.00 28.46 108 SER A O 1
ATOM 826 N N . LEU A 1 110 ? 0.185 -23.047 -11.172 1.00 24.03 109 LEU A N 1
ATOM 827 C CA . LEU A 1 110 ? 1.143 -22.624 -10.169 1.00 23.05 109 LEU A CA 1
ATOM 828 C C . LEU A 1 110 ? 1.176 -23.483 -8.901 1.00 28.48 109 LEU A C 1
ATOM 829 O O . LEU A 1 110 ? 1.947 -23.185 -7.989 1.00 27.04 109 LEU A O 1
ATOM 834 N N . LYS A 1 111 ? 0.394 -24.582 -8.861 1.00 28.13 110 LYS A N 1
ATOM 835 C CA . LYS A 1 111 ? 0.379 -25.497 -7.721 1.00 29.45 110 LYS A CA 1
ATOM 836 C C . LYS A 1 111 ? 1.795 -25.992 -7.453 1.00 31.62 110 LYS A C 1
ATOM 837 O O . LYS A 1 111 ? 2.468 -26.467 -8.374 1.00 31.73 110 LYS A O 1
ATOM 843 N N . GLY A 1 112 ? 2.253 -25.814 -6.224 1.00 27.00 111 GLY A N 1
ATOM 844 C CA . GLY A 1 112 ? 3.577 -26.257 -5.789 1.00 28.19 111 GLY A CA 1
ATOM 845 C C . GLY A 1 112 ? 4.761 -25.496 -6.367 1.00 31.50 111 GLY A C 1
ATOM 846 O O . GLY A 1 112 ? 5.898 -25.954 -6.251 1.00 32.38 111 GLY A O 1
ATOM 847 N N . LYS A 1 113 ? 4.512 -24.334 -7.003 1.00 25.49 112 LYS A N 1
ATOM 848 C CA . LYS A 1 113 ? 5.584 -23.507 -7.586 1.00 23.89 112 LYS A CA 1
ATOM 849 C C . LYS A 1 113 ? 5.991 -22.414 -6.596 1.00 25.35 112 LYS A C 1
ATOM 850 O O . LYS A 1 113 ? 5.175 -22.019 -5.770 1.00 24.43 112 LYS A O 1
ATOM 856 N N . HIS A 1 114 ? 7.238 -21.915 -6.687 1.00 22.58 113 HIS A N 1
ATOM 857 C CA . HIS A 1 114 ? 7.740 -20.814 -5.847 1.00 21.21 113 HIS A CA 1
ATOM 858 C C . HIS A 1 114 ? 7.781 -19.623 -6.791 1.00 20.59 113 HIS A C 1
ATOM 859 O O . HIS A 1 114 ? 8.410 -19.730 -7.845 1.00 19.27 113 HIS A O 1
ATOM 866 N N . VAL A 1 115 ? 7.051 -18.531 -6.462 1.00 16.18 114 VAL A N 1
ATOM 867 C CA . VAL A 1 115 ? 6.905 -17.404 -7.392 1.00 14.64 114 VAL A CA 1
ATOM 868 C C . VAL A 1 115 ? 7.396 -16.144 -6.692 1.00 15.56 114 VAL A C 1
ATOM 869 O O . VAL A 1 115 ? 6.940 -15.830 -5.605 1.00 16.25 114 VAL A O 1
ATOM 873 N N . GLY A 1 116 ? 8.288 -15.405 -7.352 1.00 13.59 115 GLY A N 1
ATOM 874 C CA . GLY A 1 116 ? 8.809 -14.196 -6.746 1.00 13.79 115 GLY A CA 1
ATOM 875 C C . GLY A 1 116 ? 8.099 -12.946 -7.247 1.00 12.64 115 GLY A C 1
ATOM 876 O O . GLY A 1 116 ? 7.748 -12.833 -8.430 1.00 14.06 115 GLY A O 1
ATOM 877 N N . VAL A 1 117 ? 7.876 -12.004 -6.322 1.00 12.04 116 VAL A N 1
ATOM 878 C CA . VAL A 1 117 ? 7.254 -10.706 -6.623 1.00 12.50 116 VAL A CA 1
ATOM 879 C C . VAL A 1 117 ? 7.972 -9.589 -5.876 1.00 12.11 116 VAL A C 1
ATOM 880 O O . VAL A 1 117 ? 8.537 -9.815 -4.806 1.00 12.34 116 VAL A O 1
ATOM 884 N N . LEU A 1 118 ? 7.954 -8.371 -6.425 1.00 10.41 117 LEU A N 1
ATOM 885 C CA . LEU A 1 118 ? 8.607 -7.243 -5.773 1.00 10.86 117 LEU A CA 1
ATOM 886 C C . LEU A 1 118 ? 7.767 -6.681 -4.628 1.00 13.28 117 LEU A C 1
ATOM 887 O O . LEU A 1 118 ? 6.596 -6.414 -4.842 1.00 11.42 117 LEU A O 1
ATOM 892 N N . GLN A 1 119 ? 8.345 -6.472 -3.446 1.00 10.96 118 GLN A N 1
ATOM 893 C CA . GLN A 1 119 ? 7.565 -5.906 -2.352 1.00 11.59 118 GLN A CA 1
ATOM 894 C C . GLN A 1 119 ? 7.063 -4.527 -2.732 1.00 12.33 118 GLN A C 1
ATOM 895 O O . GLN A 1 119 ? 7.824 -3.736 -3.284 1.00 11.37 118 GLN A O 1
ATOM 901 N N . GLY A 1 120 ? 5.801 -4.276 -2.445 1.00 12.07 119 GLY A N 1
ATOM 902 C CA . GLY A 1 120 ? 5.230 -2.977 -2.752 1.00 11.71 119 GLY A CA 1
ATOM 903 C C . GLY A 1 120 ? 4.619 -2.838 -4.118 1.00 12.49 119 GLY A C 1
ATOM 904 O O . GLY A 1 120 ? 4.023 -1.795 -4.413 1.00 12.71 119 GLY A O 1
ATOM 905 N N . SER A 1 121 ? 4.760 -3.886 -4.980 1.00 11.15 120 SER A N 1
ATOM 906 C CA . SER A 1 121 ? 4.305 -3.822 -6.363 1.00 9.96 120 SER A CA 1
ATOM 907 C C . SER A 1 121 ? 2.893 -4.284 -6.605 1.00 11.47 120 SER A C 1
ATOM 908 O O . SER A 1 121 ? 2.312 -4.987 -5.767 1.00 11.53 120 SER A O 1
ATOM 911 N N . THR A 1 122 ? 2.356 -3.903 -7.766 1.00 11.21 121 THR A N 1
ATOM 912 C CA . THR A 1 122 ? 1.055 -4.430 -8.184 1.00 10.73 121 THR A CA 1
ATOM 913 C C . THR A 1 122 ? 1.151 -5.975 -8.356 1.00 12.19 121 THR A C 1
ATOM 914 O O . THR A 1 122 ? 0.182 -6.669 -8.040 1.00 12.50 121 THR A O 1
ATOM 918 N N . ALA A 1 123 ? 2.304 -6.487 -8.775 1.00 11.59 122 ALA A N 1
ATOM 919 C CA . ALA A 1 123 ? 2.478 -7.950 -8.913 1.00 11.32 122 ALA A CA 1
ATOM 920 C C . ALA A 1 123 ? 2.303 -8.640 -7.558 1.00 13.65 122 ALA A C 1
ATOM 921 O O . ALA A 1 123 ? 1.677 -9.713 -7.455 1.00 12.93 122 ALA A O 1
ATOM 923 N N . GLU A 1 124 ? 2.877 -8.035 -6.511 1.00 11.11 123 GLU A N 1
ATOM 924 C CA . GLU A 1 124 ? 2.762 -8.598 -5.147 1.00 11.28 123 GLU A CA 1
ATOM 925 C C . GLU A 1 124 ? 1.299 -8.579 -4.688 1.00 15.21 123 GLU A C 1
ATOM 926 O O . GLU A 1 124 ? 0.811 -9.559 -4.093 1.00 14.09 123 GLU A O 1
ATOM 932 N N . ALA A 1 125 ? 0.620 -7.448 -4.908 1.00 14.18 124 ALA A N 1
ATOM 933 C CA . ALA A 1 125 ? -0.786 -7.333 -4.474 1.00 14.72 124 ALA A CA 1
ATOM 934 C C . ALA A 1 125 ? -1.656 -8.386 -5.171 1.00 16.42 124 ALA A C 1
ATOM 935 O O . ALA A 1 125 ? -2.420 -9.089 -4.492 1.00 16.41 124 ALA A O 1
ATOM 937 N N . TYR A 1 126 ? -1.503 -8.552 -6.479 1.00 13.46 125 TYR A N 1
ATOM 938 C CA . TYR A 1 126 ? -2.245 -9.563 -7.243 1.00 13.75 125 TYR A CA 1
ATOM 939 C C . TYR A 1 126 ? -1.893 -10.978 -6.781 1.00 16.03 125 TYR A C 1
ATOM 940 O O . TYR A 1 126 ? -2.805 -11.810 -6.563 1.00 15.28 125 TYR A O 1
ATOM 949 N N . ALA A 1 127 ? -0.599 -11.285 -6.725 1.00 13.88 126 ALA A N 1
ATOM 950 C CA . ALA A 1 127 ? -0.151 -12.633 -6.357 1.00 14.37 126 ALA A CA 1
ATOM 951 C C . ALA A 1 127 ? -0.501 -13.003 -4.944 1.00 17.24 126 ALA A C 1
ATOM 952 O O . ALA A 1 127 ? -0.878 -14.172 -4.696 1.00 18.28 126 ALA A O 1
ATOM 954 N N . ASN A 1 128 ? -0.430 -12.031 -4.005 1.00 15.15 127 ASN A N 1
ATOM 955 C CA . ASN A 1 128 ? -0.769 -12.399 -2.631 1.00 14.95 127 ASN A CA 1
ATOM 956 C C . ASN A 1 128 ? -2.258 -12.713 -2.516 1.00 18.74 127 ASN A C 1
ATOM 957 O O . ASN A 1 128 ? -2.635 -13.683 -1.864 1.00 18.73 127 ASN A O 1
ATOM 962 N N . ASP A 1 129 ? -3.117 -11.888 -3.112 1.00 16.36 128 ASP A N 1
ATOM 963 C CA . ASP A 1 129 ? -4.548 -12.105 -3.006 1.00 17.27 128 ASP A CA 1
ATOM 964 C C . ASP A 1 129 ? -5.059 -13.334 -3.745 1.00 20.27 128 ASP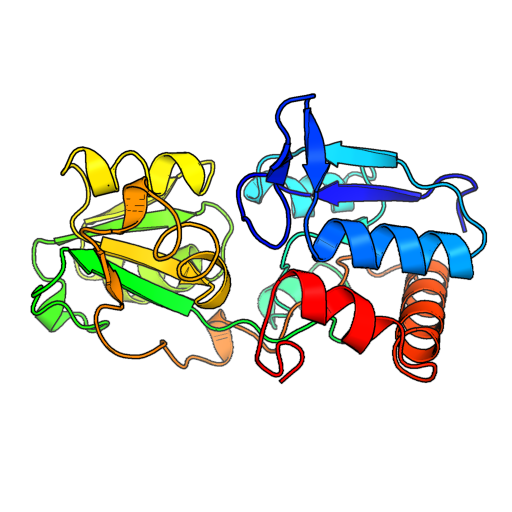 A C 1
ATOM 965 O O . ASP A 1 129 ? -5.861 -14.084 -3.173 1.00 20.63 128 ASP A O 1
ATOM 970 N N . ASN A 1 130 ? -4.585 -13.578 -4.965 1.00 17.29 129 ASN A N 1
ATOM 971 C CA . ASN A 1 130 ? -5.088 -14.645 -5.811 1.00 15.98 129 ASN A CA 1
ATOM 972 C C . ASN A 1 130 ? -4.330 -15.953 -5.716 1.00 19.59 129 ASN A C 1
ATOM 973 O O . ASN A 1 130 ? -4.901 -17.007 -6.005 1.00 18.53 129 ASN A O 1
ATOM 978 N N . TRP A 1 131 ? -3.030 -15.887 -5.383 1.00 15.88 130 TRP A N 1
ATOM 979 C CA . TRP A 1 131 ? -2.190 -17.080 -5.386 1.00 15.75 130 TRP A CA 1
ATOM 980 C C . TRP A 1 131 ? -1.709 -17.507 -4.011 1.00 16.80 130 TRP A C 1
ATOM 981 O O . TRP A 1 131 ? -1.865 -18.679 -3.644 1.00 16.36 130 TRP A O 1
ATOM 992 N N . ARG A 1 132 ? -1.130 -16.573 -3.248 1.00 13.97 131 ARG A N 1
ATOM 993 C CA . ARG A 1 132 ? -0.635 -16.922 -1.918 1.00 15.10 131 ARG A CA 1
ATOM 994 C C . ARG A 1 132 ? -1.732 -17.430 -0.970 1.00 16.61 131 ARG A C 1
ATOM 995 O O . ARG A 1 132 ? -1.528 -18.431 -0.263 1.00 17.01 131 ARG A O 1
ATOM 1003 N N . THR A 1 133 ? -2.921 -16.825 -0.998 1.00 14.46 132 THR A N 1
ATOM 1004 C CA . THR A 1 133 ? -4.001 -17.265 -0.105 1.00 16.25 132 THR A CA 1
ATOM 1005 C C . THR A 1 133 ? -4.402 -18.682 -0.422 1.00 19.23 132 THR A C 1
ATOM 1006 O O . THR A 1 133 ? -4.807 -19.408 0.474 1.00 17.30 132 THR A O 1
ATOM 1010 N N . LYS A 1 134 ? -4.222 -19.095 -1.688 1.00 16.91 133 LYS A N 1
ATOM 1011 C CA . LYS A 1 134 ? -4.625 -20.379 -2.234 1.00 17.55 133 LYS A CA 1
ATOM 1012 C C . LYS A 1 134 ? -3.501 -21.416 -2.238 1.00 17.57 133 LYS A C 1
ATOM 1013 O O . LYS A 1 134 ? -3.653 -22.477 -2.816 1.00 19.75 133 LYS A O 1
ATOM 1019 N N . GLY A 1 135 ? -2.420 -21.098 -1.535 1.00 17.47 134 GLY A N 1
ATOM 1020 C CA . GLY A 1 135 ? -1.347 -22.051 -1.294 1.00 19.42 134 GLY A CA 1
ATOM 1021 C C . GLY A 1 135 ? -0.159 -22.026 -2.223 1.00 20.61 134 GLY A C 1
ATOM 1022 O O . GLY A 1 135 ? 0.699 -22.910 -2.114 1.00 21.37 134 GLY A O 1
ATOM 1023 N N . VAL A 1 136 ? -0.083 -21.020 -3.126 1.00 16.79 135 VAL A N 1
ATOM 1024 C CA . VAL A 1 136 ? 1.102 -20.888 -3.974 1.00 17.11 135 VAL A CA 1
ATOM 1025 C C . VAL A 1 136 ? 2.153 -20.201 -3.104 1.00 18.14 135 VAL A C 1
ATOM 1026 O O . VAL A 1 136 ? 1.845 -19.245 -2.399 1.00 16.92 135 VAL A O 1
ATOM 1030 N N . ASP A 1 137 ? 3.394 -20.682 -3.159 1.00 17.80 136 ASP A N 1
ATOM 1031 C CA . ASP A 1 137 ? 4.450 -20.072 -2.375 1.00 18.21 136 ASP A CA 1
ATOM 1032 C C . ASP A 1 137 ? 4.932 -18.803 -3.083 1.00 20.91 136 ASP A C 1
ATOM 1033 O O . ASP A 1 137 ? 5.892 -18.837 -3.870 1.00 20.48 136 ASP A O 1
ATOM 1038 N N . VAL A 1 138 ? 4.247 -17.704 -2.803 1.00 17.04 137 VAL A N 1
ATOM 1039 C CA . VAL A 1 138 ? 4.583 -16.386 -3.354 1.00 16.27 137 VAL A CA 1
ATOM 1040 C C . VAL A 1 138 ? 5.574 -15.761 -2.371 1.00 17.64 137 VAL A C 1
ATOM 1041 O O . VAL A 1 138 ? 5.246 -15.588 -1.183 1.00 19.59 137 VAL A O 1
ATOM 1045 N N . VAL A 1 139 ? 6.785 -15.429 -2.863 1.00 14.64 138 VAL A N 1
ATOM 1046 C CA . VAL A 1 139 ? 7.819 -14.878 -1.995 1.00 14.72 138 VAL A CA 1
ATOM 1047 C C . VAL A 1 139 ? 8.021 -13.443 -2.446 1.00 14.69 138 VAL A C 1
ATOM 1048 O O . VAL A 1 139 ? 8.231 -13.201 -3.637 1.00 14.47 13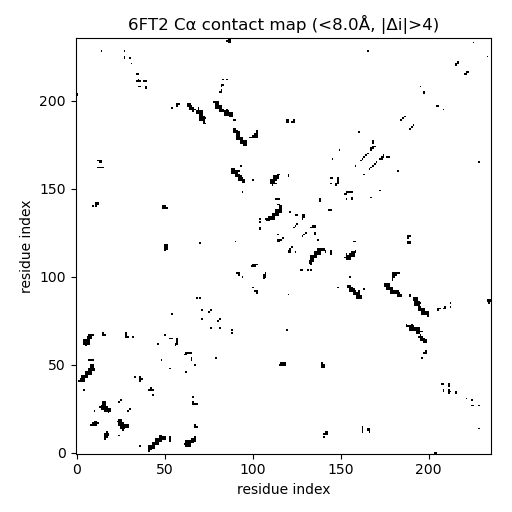8 VAL A O 1
ATOM 1052 N N . ALA A 1 140 ? 7.963 -12.479 -1.497 1.00 14.13 139 ALA A N 1
ATOM 1053 C CA . ALA A 1 140 ? 8.144 -11.052 -1.804 1.00 14.87 139 ALA A CA 1
ATOM 1054 C C . ALA A 1 140 ? 9.601 -10.653 -1.554 1.00 14.30 139 ALA A C 1
ATOM 1055 O O . ALA A 1 140 ? 10.235 -11.096 -0.579 1.00 16.19 139 ALA A O 1
ATOM 1057 N N . TYR A 1 141 ? 10.122 -9.810 -2.447 1.00 13.29 140 TYR A N 1
ATOM 1058 C CA . TYR A 1 141 ? 11.511 -9.419 -2.436 1.00 12.64 140 TYR A CA 1
ATOM 1059 C C . TYR A 1 141 ? 11.732 -7.938 -2.332 1.00 12.62 140 TYR A C 1
ATOM 1060 O O . TYR A 1 141 ? 10.943 -7.194 -2.889 1.00 12.96 140 TYR A O 1
ATOM 1069 N N . ALA A 1 142 ? 12.860 -7.514 -1.734 1.00 12.37 141 ALA A N 1
ATOM 1070 C CA . ALA A 1 142 ? 13.124 -6.071 -1.583 1.00 12.67 141 ALA A CA 1
ATOM 1071 C C . ALA A 1 142 ? 13.355 -5.389 -2.911 1.00 13.83 141 ALA A C 1
ATOM 1072 O O . ALA A 1 142 ? 13.035 -4.191 -3.032 1.00 12.58 141 ALA A O 1
ATOM 1074 N N . ASN A 1 143 ? 13.963 -6.121 -3.888 1.00 10.95 142 ASN A N 1
ATOM 1075 C CA . ASN A 1 143 ? 14.240 -5.527 -5.183 1.00 11.47 142 ASN A CA 1
ATOM 1076 C C . ASN A 1 143 ? 14.163 -6.596 -6.259 1.00 13.19 142 ASN A C 1
ATOM 1077 O O . ASN A 1 143 ? 14.169 -7.805 -5.946 1.00 12.99 142 ASN A O 1
ATOM 1082 N N . GLN A 1 144 ? 14.001 -6.163 -7.513 1.00 11.49 143 GLN A N 1
ATOM 1083 C CA . GLN A 1 144 ? 13.796 -7.123 -8.610 1.00 10.40 143 GLN A CA 1
ATOM 1084 C C . GLN A 1 144 ? 15.084 -7.861 -8.971 1.00 12.71 143 GLN A C 1
ATOM 1085 O O . GLN A 1 144 ? 15.017 -8.959 -9.526 1.00 12.88 143 GLN A O 1
ATOM 1091 N N . ASP A 1 145 ? 16.253 -7.268 -8.666 1.00 13.18 144 ASP A N 1
ATOM 1092 C CA . ASP A 1 145 ? 17.480 -7.977 -9.007 1.00 14.13 144 ASP A CA 1
ATOM 1093 C C . ASP A 1 145 ? 17.630 -9.246 -8.160 1.00 14.62 144 ASP A C 1
ATOM 1094 O O . ASP A 1 145 ? 18.073 -10.277 -8.661 1.00 13.75 144 ASP A O 1
ATOM 1099 N N . LEU A 1 146 ? 17.112 -9.202 -6.926 1.00 13.41 145 LEU A N 1
ATOM 1100 C CA . LEU A 1 146 ? 17.146 -10.380 -6.052 1.00 13.47 145 LEU A CA 1
ATOM 1101 C C . LEU A 1 146 ? 16.222 -11.475 -6.601 1.00 16.04 145 LEU A C 1
ATOM 1102 O O . LEU A 1 146 ? 16.508 -12.665 -6.441 1.00 14.79 145 LEU A O 1
ATOM 1107 N N . ILE A 1 147 ? 15.120 -11.069 -7.250 1.00 14.23 146 ILE A N 1
ATOM 1108 C CA . ILE A 1 147 ? 14.192 -12.043 -7.842 1.00 13.98 146 ILE A CA 1
ATOM 1109 C C . ILE A 1 147 ? 14.888 -12.780 -8.991 1.00 16.50 146 ILE A C 1
ATOM 1110 O O . ILE A 1 147 ? 14.919 -14.017 -9.044 1.00 16.36 146 ILE A O 1
ATOM 1115 N N . TYR A 1 148 ? 15.475 -12.003 -9.926 1.00 14.11 147 TYR A N 1
ATOM 1116 C CA . TYR A 1 148 ? 16.171 -12.624 -11.047 1.00 13.97 147 TYR A CA 1
ATOM 1117 C C . TYR A 1 148 ? 17.282 -13.544 -10.572 1.00 17.44 147 TYR A C 1
ATOM 1118 O O . TYR A 1 148 ? 17.476 -14.615 -11.166 1.00 17.08 147 TYR A O 1
ATOM 1127 N N . SER A 1 149 ? 18.022 -13.132 -9.514 1.00 15.78 148 SER A N 1
ATOM 1128 C CA A SER A 1 149 ? 19.104 -13.959 -8.971 0.25 15.34 148 SER A CA 1
ATOM 1129 C CA B SER A 1 149 ? 19.108 -13.951 -8.971 0.25 15.26 148 SER A CA 1
ATOM 1130 C CA C SER A 1 149 ? 19.107 -13.975 -9.009 0.50 16.06 148 SER A CA 1
ATOM 1131 C C . SER A 1 149 ? 18.578 -15.269 -8.399 1.00 19.70 148 SER A C 1
ATOM 1132 O O . SER A 1 149 ? 19.195 -16.327 -8.596 1.00 18.52 148 SER A O 1
ATOM 1139 N N . ASP A 1 150 ? 17.456 -15.208 -7.682 1.00 16.79 149 ASP A N 1
ATOM 1140 C CA . ASP A 1 150 ? 16.880 -16.427 -7.084 1.00 16.77 149 ASP A CA 1
ATOM 1141 C C . ASP A 1 150 ? 16.260 -17.345 -8.110 1.00 20.65 149 ASP A C 1
ATOM 1142 O O . ASP A 1 150 ? 16.195 -18.566 -7.903 1.00 21.24 149 ASP A O 1
ATOM 1147 N N . LEU A 1 151 ? 15.782 -16.741 -9.219 1.00 19.78 150 LEU A N 1
ATOM 1148 C CA . LEU A 1 151 ? 15.238 -17.491 -10.326 1.00 21.18 150 LEU A CA 1
ATOM 1149 C C . LEU A 1 151 ? 16.402 -18.267 -10.973 1.00 24.95 150 LEU A C 1
ATOM 1150 O O . LEU A 1 151 ? 16.302 -19.501 -11.098 1.00 25.90 150 LEU A O 1
ATOM 1155 N N . THR A 1 152 ? 17.574 -17.594 -11.204 1.00 21.13 151 THR A N 1
ATOM 1156 C CA . THR A 1 152 ? 18.762 -18.259 -11.772 1.00 22.66 151 THR A CA 1
ATOM 1157 C C . THR A 1 152 ? 19.362 -19.314 -10.823 1.00 26.92 151 THR A C 1
ATOM 1158 O O . THR A 1 152 ? 19.936 -20.300 -11.309 1.00 28.03 151 THR A O 1
ATOM 1162 N N . ALA A 1 153 ? 19.222 -19.130 -9.485 1.00 22.18 152 ALA A N 1
ATOM 1163 C CA . ALA A 1 153 ? 19.731 -20.092 -8.489 1.00 21.55 152 ALA A CA 1
ATOM 1164 C C . ALA A 1 153 ? 18.815 -21.321 -8.335 1.00 27.03 152 ALA A C 1
ATOM 1165 O O . ALA A 1 153 ? 19.198 -22.278 -7.645 1.00 27.45 152 ALA A O 1
ATOM 1167 N N . GLY A 1 154 ? 17.626 -21.277 -8.949 1.00 24.22 153 GLY A N 1
ATOM 1168 C CA . GLY A 1 154 ? 16.655 -22.370 -8.875 1.00 25.48 153 GLY A CA 1
ATOM 1169 C C . GLY A 1 154 ? 15.780 -22.344 -7.635 1.00 29.52 153 GLY A C 1
ATOM 1170 O O . GLY A 1 154 ? 15.028 -23.298 -7.381 1.00 30.76 153 GLY A O 1
ATOM 1171 N N . ARG A 1 155 ? 15.868 -21.249 -6.848 1.00 23.28 154 ARG A N 1
ATOM 1172 C CA . ARG A 1 155 ? 15.061 -21.078 -5.637 1.00 23.48 154 ARG A CA 1
ATOM 1173 C C . ARG A 1 155 ? 13.632 -20.702 -6.003 1.00 25.02 154 ARG A C 1
ATOM 1174 O O . ARG A 1 155 ? 12.698 -21.032 -5.273 1.00 25.72 154 ARG A O 1
ATOM 1182 N N . LEU A 1 156 ? 13.461 -20.026 -7.144 1.00 20.25 155 LEU A N 1
ATOM 1183 C CA . LEU A 1 156 ? 12.159 -19.697 -7.671 1.00 18.80 155 LEU A CA 1
ATOM 1184 C C . LEU A 1 156 ? 11.912 -20.455 -8.965 1.00 21.58 155 LEU A C 1
ATOM 1185 O O . LEU A 1 156 ? 12.842 -20.695 -9.752 1.00 23.09 155 LEU A O 1
ATOM 1190 N N . ASP A 1 157 ? 10.641 -20.777 -9.210 1.00 20.19 156 ASP A N 1
ATOM 1191 C CA . ASP A 1 157 ? 10.234 -21.411 -10.446 1.00 20.47 156 ASP A CA 1
ATOM 1192 C C . ASP A 1 157 ? 9.775 -20.336 -11.419 1.00 21.32 156 ASP A C 1
ATOM 1193 O O . ASP A 1 157 ? 9.867 -20.512 -12.637 1.00 19.91 156 ASP A O 1
ATOM 1198 N N . ALA A 1 158 ? 9.223 -19.226 -10.880 1.00 17.39 157 ALA A N 1
ATOM 1199 C CA . ALA A 1 158 ? 8.710 -18.189 -11.763 1.00 16.04 157 ALA A CA 1
ATOM 1200 C C . ALA A 1 158 ? 8.756 -16.875 -11.054 1.00 15.04 157 ALA A C 1
ATOM 1201 O O . ALA A 1 158 ? 8.958 -16.833 -9.840 1.00 15.96 157 ALA A O 1
ATOM 1203 N N . ALA A 1 159 ? 8.584 -15.787 -11.817 1.00 13.91 158 ALA A N 1
ATOM 1204 C CA . ALA A 1 159 ? 8.574 -14.462 -11.214 1.00 13.76 158 ALA A CA 1
ATOM 1205 C C . ALA A 1 159 ? 7.581 -13.586 -11.976 1.00 13.75 158 ALA A C 1
ATOM 1206 O O . ALA A 1 159 ? 7.450 -13.733 -13.204 1.00 13.60 158 ALA A O 1
ATOM 1208 N N . LEU A 1 160 ? 6.844 -12.712 -11.239 1.00 12.35 159 LEU A N 1
ATOM 1209 C CA . LEU A 1 160 ? 5.847 -11.856 -11.878 1.00 11.86 159 LEU A CA 1
ATOM 1210 C C . LEU A 1 160 ? 6.324 -10.430 -11.713 1.00 12.58 159 LEU A C 1
ATOM 1211 O O . LEU A 1 160 ? 6.674 -10.004 -10.605 1.00 11.30 159 LEU A O 1
ATOM 1216 N N . GLN A 1 161 ? 6.385 -9.706 -12.824 1.00 11.09 160 GLN A N 1
ATOM 1217 C CA . GLN A 1 161 ? 6.860 -8.307 -12.863 1.00 10.92 160 GLN A CA 1
ATOM 1218 C C . GLN A 1 161 ? 6.368 -7.664 -14.143 1.00 12.35 160 GLN A C 1
ATOM 1219 O O . GLN A 1 161 ? 5.750 -8.337 -14.971 1.00 11.70 160 GLN A O 1
ATOM 1225 N N . ASP A 1 162 ? 6.702 -6.408 -14.392 1.00 10.99 161 ASP A N 1
ATOM 1226 C CA . ASP A 1 162 ? 6.289 -5.766 -15.614 1.00 11.52 161 ASP A CA 1
ATOM 1227 C C . ASP A 1 162 ? 6.916 -6.452 -16.821 1.00 13.08 161 ASP A C 1
ATOM 1228 O O . ASP A 1 162 ? 8.097 -6.784 -16.821 1.00 13.36 161 ASP A O 1
ATOM 1233 N N . GLU A 1 163 ? 6.114 -6.674 -17.836 1.00 12.19 162 GLU A N 1
ATOM 1234 C CA . GLU A 1 163 ? 6.518 -7.387 -19.043 1.00 13.03 162 GLU A CA 1
ATOM 1235 C C . GLU A 1 163 ? 7.728 -6.741 -19.748 1.00 14.93 162 GLU A C 1
ATOM 1236 O O . GLU A 1 163 ? 8.683 -7.422 -20.101 1.00 14.25 162 GLU A O 1
ATOM 1242 N N . VAL A 1 164 ? 7.714 -5.422 -19.902 1.00 12.67 163 VAL A N 1
ATOM 1243 C CA . VAL A 1 164 ? 8.825 -4.761 -20.606 1.00 12.74 163 VAL A CA 1
ATOM 1244 C C . VAL A 1 164 ? 10.115 -4.811 -19.797 1.00 16.55 163 VAL A C 1
ATOM 1245 O O . VAL A 1 164 ? 11.198 -4.907 -20.388 1.00 14.37 163 VAL A O 1
ATOM 1249 N N . ALA A 1 165 ? 10.029 -4.677 -18.463 1.00 13.07 164 ALA A N 1
ATOM 1250 C CA . ALA A 1 165 ? 11.214 -4.798 -17.623 1.00 11.87 164 ALA A CA 1
ATOM 1251 C C . ALA A 1 165 ? 11.802 -6.221 -17.745 1.00 17.28 164 ALA A C 1
ATOM 1252 O O . ALA A 1 165 ? 12.998 -6.364 -17.965 1.00 14.63 164 ALA A O 1
ATOM 1254 N N . ALA A 1 166 ? 10.970 -7.265 -17.648 1.00 15.69 165 ALA A N 1
ATOM 1255 C CA . ALA A 1 166 ? 11.520 -8.627 -17.754 1.00 15.15 165 ALA A CA 1
ATOM 1256 C C . ALA A 1 166 ? 12.132 -8.906 -19.079 1.00 18.44 165 ALA A C 1
ATOM 1257 O O . ALA A 1 166 ? 13.181 -9.555 -19.132 1.00 18.91 165 ALA A O 1
ATOM 1259 N N A SER A 1 167 ? 11.535 -8.430 -20.157 0.50 13.74 166 SER A N 1
ATOM 1260 N N B SER A 1 167 ? 11.494 -8.416 -20.170 0.50 16.03 166 SER A N 1
ATOM 1261 C CA A SER A 1 167 ? 12.074 -8.700 -21.482 0.50 13.35 166 SER A CA 1
ATOM 1262 C CA B SER A 1 167 ? 11.918 -8.580 -21.570 0.50 16.93 166 SER A CA 1
ATOM 1263 C C A SER A 1 167 ? 13.408 -7.981 -21.677 0.50 18.58 166 SER A C 1
ATOM 1264 C C B SER A 1 167 ? 13.299 -7.975 -21.762 0.50 22.55 166 SER A C 1
ATOM 1265 O O A SER A 1 167 ? 14.447 -8.625 -21.901 0.50 15.72 166 SER A O 1
ATOM 1266 O O B SER A 1 167 ? 14.261 -8.686 -22.069 0.50 23.18 166 SER A O 1
ATOM 1271 N N . GLU A 1 168 ? 13.392 -6.648 -21.583 1.00 17.65 167 GLU A N 1
ATOM 1272 C CA . GLU A 1 168 ? 14.625 -5.877 -21.832 1.00 18.43 167 GLU A CA 1
ATOM 1273 C C . GLU A 1 168 ? 15.687 -5.954 -20.739 1.00 22.35 167 GLU A C 1
ATOM 1274 O O . GLU A 1 168 ? 16.871 -5.919 -21.063 1.00 21.68 167 GLU A O 1
ATOM 1280 N N . GLY A 1 169 ? 15.293 -6.078 -19.476 1.00 18.56 168 GLY A N 1
ATOM 1281 C CA . GLY A 1 169 ? 16.199 -6.103 -18.334 1.00 18.17 168 GLY A CA 1
ATOM 1282 C C . GLY A 1 169 ? 16.657 -7.478 -17.907 1.00 21.29 168 GLY A C 1
ATOM 1283 O O . GLY A 1 169 ? 17.594 -7.600 -17.106 1.00 22.03 168 GLY A O 1
ATOM 1284 N N .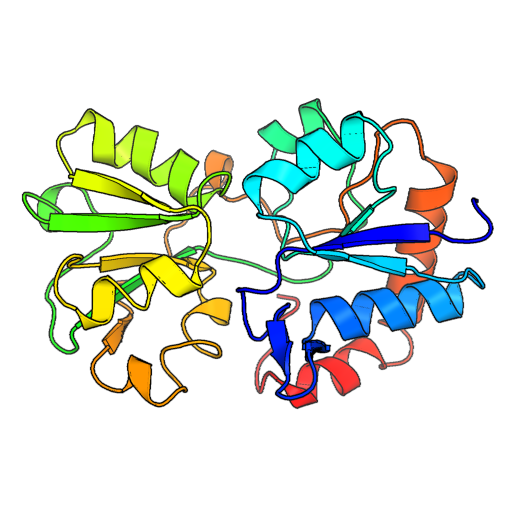 PHE A 1 170 ? 16.034 -8.525 -18.439 1.00 15.51 169 PHE A N 1
ATOM 1285 C CA . PHE A 1 170 ? 16.441 -9.846 -18.046 1.00 15.29 169 PHE A CA 1
ATOM 1286 C C . PHE A 1 170 ? 16.462 -10.823 -19.212 1.00 19.20 169 PHE A C 1
ATOM 1287 O O . PHE A 1 170 ? 17.514 -11.383 -19.513 1.00 18.80 169 PHE A O 1
ATOM 1295 N N . LEU A 1 171 ? 15.330 -11.024 -19.912 1.00 17.80 170 LEU A N 1
ATOM 1296 C CA . LEU A 1 171 ? 15.278 -12.008 -20.999 1.00 17.28 170 LEU A CA 1
ATOM 1297 C C . LEU A 1 171 ? 16.263 -11.754 -22.133 1.00 19.73 170 LEU A C 1
ATOM 1298 O O . LEU A 1 171 ? 16.778 -12.715 -22.745 1.00 20.08 170 LEU A O 1
ATOM 1303 N N . LYS A 1 172 ? 16.518 -10.472 -22.417 1.00 17.16 171 LYS A N 1
ATOM 1304 C CA . LYS A 1 172 ? 17.445 -10.060 -23.482 1.00 18.71 171 LYS A CA 1
ATOM 1305 C C . LYS A 1 172 ? 18.856 -9.747 -22.920 1.00 22.94 171 LYS A C 1
ATOM 1306 O O . LYS A 1 172 ? 19.709 -9.217 -23.640 1.00 24.34 171 LYS A O 1
ATOM 1312 N N . GLN A 1 173 ? 19.126 -10.146 -21.668 1.00 18.65 172 GLN A N 1
ATOM 1313 C CA . GLN A 1 173 ? 20.389 -9.965 -20.950 1.00 18.40 172 GLN A CA 1
ATOM 1314 C C . GLN A 1 173 ? 21.053 -11.337 -20.736 1.00 19.75 172 GLN A C 1
ATOM 1315 O O . GLN A 1 173 ? 20.365 -12.353 -20.840 1.00 17.88 172 GLN A O 1
ATOM 1321 N N . PRO A 1 174 ? 22.372 -11.441 -20.465 1.00 18.42 173 PRO A N 1
ATOM 1322 C CA . PRO A 1 174 ? 22.978 -12.782 -20.376 1.00 19.08 173 PRO A CA 1
ATOM 1323 C C . PRO A 1 174 ? 22.288 -13.765 -19.440 1.00 20.93 173 PRO A C 1
ATOM 1324 O O . PRO A 1 174 ? 22.050 -14.901 -19.797 1.00 22.78 173 PRO A O 1
ATOM 1328 N N . ALA A 1 175 ? 21.923 -13.292 -18.236 1.00 20.54 174 ALA A N 1
ATOM 1329 C CA . ALA A 1 175 ? 21.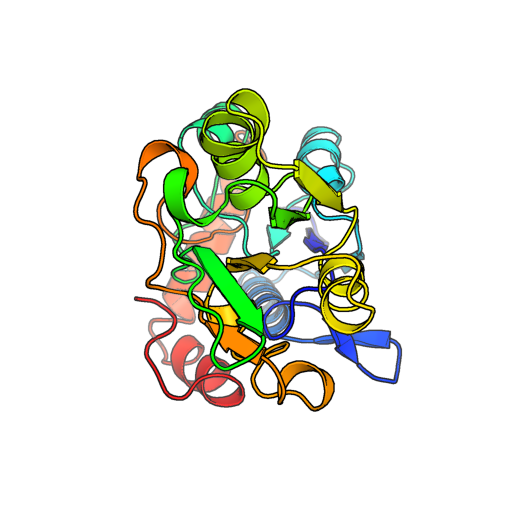289 -14.136 -17.223 1.00 23.54 174 ALA A CA 1
ATOM 1330 C C . ALA A 1 175 ? 19.963 -14.752 -17.649 1.00 24.10 174 ALA A C 1
ATOM 1331 O O . ALA A 1 175 ? 19.639 -15.862 -17.228 1.00 25.15 174 ALA A O 1
ATOM 1333 N N . GLY A 1 176 ? 19.219 -14.033 -18.478 1.00 19.50 175 GLY A N 1
ATOM 1334 C CA . GLY A 1 176 ? 17.898 -14.451 -18.940 1.00 18.95 175 GLY A CA 1
ATOM 1335 C C . GLY A 1 176 ? 17.829 -15.358 -20.156 1.00 23.19 175 GLY A C 1
ATOM 1336 O O . GLY A 1 176 ? 16.717 -15.701 -20.569 1.00 19.96 175 GLY A O 1
ATOM 1337 N N . LYS A 1 177 ? 18.980 -15.759 -20.756 1.00 21.00 176 LYS A N 1
ATOM 1338 C CA . LYS A 1 177 ? 18.953 -16.590 -21.967 1.00 22.03 176 LYS A CA 1
ATOM 1339 C C . LYS A 1 177 ? 18.293 -17.937 -21.787 1.00 25.36 176 LYS A C 1
ATOM 1340 O O . LYS A 1 177 ? 17.891 -18.543 -22.778 1.00 27.26 176 LYS A O 1
ATOM 1346 N N . GLU A 1 178 ? 18.200 -18.421 -20.542 1.00 23.44 177 GLU A N 1
ATOM 1347 C CA . GLU A 1 178 ? 17.625 -19.728 -20.208 1.00 24.89 177 GLU A CA 1
ATOM 1348 C C . GLU A 1 178 ? 16.139 -19.601 -19.838 1.00 24.87 177 GLU A C 1
ATOM 1349 O O . GLU A 1 178 ? 15.528 -20.595 -19.455 1.00 24.83 177 GLU A O 1
ATOM 1355 N N . TYR A 1 179 ? 15.588 -18.386 -19.923 1.00 20.45 178 TYR A N 1
ATOM 1356 C CA . TYR A 1 179 ? 14.231 -18.058 -19.463 1.00 17.68 178 TYR A CA 1
ATOM 1357 C C . TYR A 1 179 ? 13.386 -17.492 -20.557 1.00 20.68 178 TYR A C 1
ATOM 1358 O O . TYR A 1 179 ? 13.912 -17.061 -21.592 1.00 20.35 178 TYR A O 1
ATOM 1367 N N . ALA A 1 180 ? 12.040 -17.504 -20.351 1.00 17.45 179 ALA A N 1
ATOM 1368 C CA . ALA A 1 180 ? 11.121 -16.966 -21.340 1.00 17.49 179 ALA A CA 1
ATOM 1369 C C . ALA A 1 180 ? 9.839 -16.605 -20.607 1.00 17.58 179 ALA A C 1
ATOM 1370 O O . ALA A 1 180 ? 9.601 -17.116 -19.507 1.00 18.44 179 ALA A O 1
ATOM 1372 N N . PHE A 1 181 ? 8.966 -15.864 -21.275 1.00 16.48 180 PHE A N 1
ATOM 1373 C CA . PHE A 1 181 ? 7.653 -15.614 -20.705 1.00 15.91 180 PHE A CA 1
ATOM 1374 C C . PHE A 1 181 ? 6.915 -16.933 -20.539 1.00 19.92 180 PHE A C 1
ATOM 1375 O O . PHE A 1 181 ? 7.052 -17.837 -21.389 1.00 18.85 180 PHE A O 1
ATOM 1383 N N 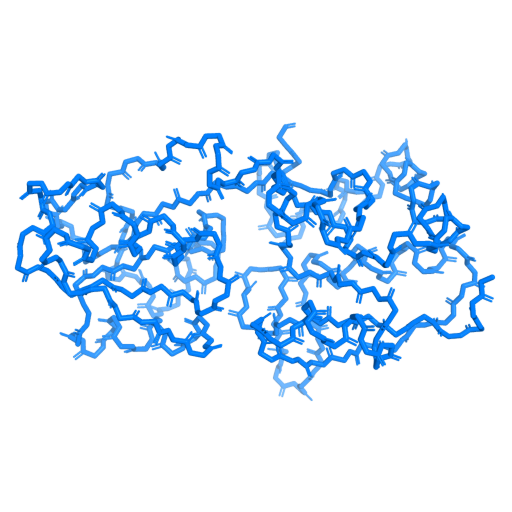. ALA A 1 182 ? 6.169 -17.057 -19.439 1.00 17.86 181 ALA A N 1
ATOM 1384 C CA . ALA A 1 182 ? 5.370 -18.216 -19.093 1.00 17.90 181 ALA A CA 1
ATOM 1385 C C . ALA A 1 182 ? 3.894 -17.780 -19.181 1.00 18.41 181 ALA A C 1
ATOM 1386 O O . ALA A 1 182 ? 3.364 -17.207 -18.234 1.00 17.17 181 ALA A O 1
ATOM 1388 N N . GLY A 1 183 ? 3.284 -18.015 -20.339 1.00 17.05 182 GLY A N 1
ATOM 1389 C CA . GLY A 1 183 ? 1.910 -17.630 -20.607 1.00 17.83 182 GLY A CA 1
ATOM 1390 C C . GLY A 1 183 ? 1.818 -16.147 -20.926 1.00 18.40 182 GLY A C 1
ATOM 1391 O O . GLY A 1 183 ? 2.844 -15.446 -21.008 1.00 16.93 182 GLY A O 1
ATOM 1392 N N . PRO A 1 184 ? 0.587 -15.660 -21.137 1.00 16.38 183 PRO A N 1
ATOM 1393 C CA . PRO A 1 184 ? 0.403 -14.255 -21.511 1.00 15.33 183 PRO A CA 1
ATOM 1394 C C . PRO A 1 184 ? 0.412 -13.301 -20.336 1.00 17.84 183 PRO A C 1
ATOM 1395 O O . PRO A 1 184 ? 0.385 -13.730 -19.175 1.00 16.11 183 PRO A O 1
ATOM 1399 N N . SER A 1 185 ? 0.390 -12.003 -20.634 1.00 14.87 184 SER A N 1
ATOM 1400 C CA A SER A 1 185 ? 0.303 -11.014 -19.555 0.50 13.53 184 SER A CA 1
ATOM 1401 C CA B SER A 1 185 ? 0.326 -11.044 -19.541 0.50 13.16 184 SER A CA 1
ATOM 1402 C C . SER A 1 185 ? -0.997 -11.219 -18.807 1.00 17.50 184 SER A C 1
ATOM 1403 O O . SER A 1 185 ? -1.953 -11.750 -19.364 1.00 17.45 184 SER A O 1
ATOM 1408 N N . VAL A 1 186 ? -1.022 -10.816 -17.555 1.00 16.17 185 VAL A N 1
ATOM 1409 C CA . VAL A 1 186 ? -2.199 -10.949 -16.683 1.00 19.54 185 VAL A CA 1
ATOM 1410 C C . VAL A 1 186 ? -3.060 -9.677 -16.823 1.00 24.12 185 VAL A C 1
ATOM 1411 O O . VAL A 1 186 ? -2.572 -8.603 -16.548 1.00 23.15 185 VAL A O 1
ATOM 1415 N N . LYS A 1 187 ? -4.326 -9.787 -17.229 1.00 24.78 186 LYS A N 1
ATOM 1416 C CA . LYS A 1 187 ? -5.209 -8.612 -17.276 1.00 24.79 186 LYS A CA 1
ATOM 1417 C C . LYS A 1 187 ? -6.035 -8.551 -15.988 1.00 27.66 186 LYS A C 1
ATOM 1418 O O . LYS A 1 187 ? -6.714 -9.523 -15.652 1.00 26.11 186 LYS A O 1
ATOM 1424 N N . ASP A 1 188 ? -5.933 -7.447 -15.219 1.00 22.78 187 ASP A N 1
ATOM 1425 C CA . ASP A 1 188 ? -6.739 -7.273 -14.008 1.00 22.83 187 ASP A CA 1
ATOM 1426 C C . ASP A 1 188 ? -6.750 -5.794 -13.664 1.00 26.76 187 ASP A C 1
ATOM 1427 O O . ASP A 1 188 ? -5.795 -5.312 -13.045 1.00 25.42 187 ASP A O 1
ATOM 1432 N N . LYS A 1 189 ? -7.805 -5.075 -14.098 1.00 24.42 188 LYS A N 1
ATOM 1433 C CA . LYS A 1 189 ? -7.975 -3.622 -13.916 1.00 23.93 188 LYS A CA 1
ATOM 1434 C C . LYS A 1 189 ? -7.684 -3.131 -12.513 1.00 26.25 188 LYS A C 1
ATOM 1435 O O . LYS A 1 189 ? -6.841 -2.231 -12.340 1.00 24.90 188 LYS A O 1
ATOM 1441 N N . LYS A 1 190 ? -8.328 -3.762 -11.523 1.00 21.63 189 LYS A N 1
ATOM 1442 C CA . LYS A 1 190 ? -8.239 -3.446 -10.101 1.00 22.62 189 LYS A CA 1
ATOM 1443 C C . LYS A 1 190 ? -6.799 -3.434 -9.628 1.00 25.06 189 LYS A C 1
ATOM 1444 O O . LYS A 1 190 ? -6.346 -2.417 -9.102 1.00 24.34 189 LYS A O 1
ATOM 1450 N N . TYR A 1 191 ? -6.050 -4.507 -9.918 1.00 16.64 190 TYR A N 1
ATOM 1451 C CA . TYR A 1 191 ? -4.695 -4.574 -9.402 1.00 15.58 190 TYR A CA 1
ATOM 1452 C C . TYR A 1 191 ? -3.658 -3.855 -10.210 1.00 15.31 190 TYR A C 1
ATOM 1453 O O . TYR A 1 191 ? -2.729 -3.344 -9.594 1.00 15.93 190 TYR A O 1
ATOM 1462 N N . PHE A 1 192 ? -3.733 -3.863 -11.533 1.00 13.48 191 PHE A N 1
ATOM 1463 C CA . PHE A 1 192 ? -2.601 -3.403 -12.321 1.00 12.82 191 PHE A CA 1
ATOM 1464 C C . PHE A 1 192 ? -2.667 -1.976 -12.806 1.00 14.85 191 PHE A C 1
ATOM 1465 O O . PHE A 1 192 ? -1.654 -1.441 -13.243 1.00 15.18 191 PHE A O 1
ATOM 1473 N N . GLY A 1 193 ? -3.825 -1.356 -12.724 1.00 14.02 192 GLY A N 1
ATOM 1474 C CA . GLY A 1 193 ? -3.914 0.042 -13.109 1.00 14.70 192 GLY A CA 1
ATOM 1475 C C . GLY A 1 193 ? -3.800 0.310 -14.579 1.00 15.90 192 GLY A C 1
ATOM 1476 O O . GLY A 1 193 ? -3.922 -0.604 -15.414 1.00 16.14 192 GLY A O 1
ATOM 1477 N N . ASP A 1 194 ? -3.610 1.591 -14.912 1.00 15.63 193 ASP A N 1
ATOM 1478 C CA . ASP A 1 194 ? -3.536 1.971 -16.315 1.00 16.94 193 ASP A CA 1
ATOM 1479 C C . ASP A 1 194 ? -2.337 2.836 -16.621 1.00 19.42 193 ASP A C 1
ATOM 1480 O O . ASP A 1 194 ? -2.401 4.071 -16.510 1.00 23.07 193 ASP A O 1
ATOM 1485 N N . GLY A 1 195 ? -1.248 2.173 -16.969 1.00 14.72 194 GLY A N 1
ATOM 1486 C CA . GLY A 1 195 ? 0.003 2.874 -17.239 1.00 14.68 194 GLY A CA 1
ATOM 1487 C C . GLY A 1 195 ? 0.694 3.358 -15.993 1.00 12.34 194 GLY A C 1
ATOM 1488 O O . GLY A 1 195 ? 0.185 3.151 -14.889 1.00 11.98 194 GLY A O 1
ATOM 1489 N N . THR A 1 196 ? 1.869 3.940 -16.173 1.00 10.97 195 THR A N 1
ATOM 1490 C CA . THR A 1 196 ? 2.681 4.451 -15.083 1.00 10.90 195 THR A CA 1
ATOM 1491 C C . THR A 1 196 ? 2.634 5.958 -15.127 1.00 9.88 195 THR A C 1
ATOM 1492 O O . THR A 1 196 ? 2.333 6.535 -16.178 1.00 11.02 195 THR A O 1
ATOM 1496 N N . GLY A 1 197 ? 2.911 6.620 -14.023 1.00 9.78 196 GLY A N 1
ATOM 1497 C CA . GLY A 1 197 ? 2.925 8.084 -13.969 1.00 10.40 196 GLY A CA 1
ATOM 1498 C C . GLY A 1 197 ? 3.909 8.563 -12.916 1.00 9.66 196 GLY A C 1
ATOM 1499 O O . GLY A 1 197 ? 4.432 7.775 -12.112 1.00 9.70 196 GLY A O 1
ATOM 1500 N N . VAL A 1 198 ? 4.150 9.871 -12.863 1.00 9.24 197 VAL A N 1
ATOM 1501 C CA . VAL A 1 198 ? 4.949 10.425 -11.771 1.00 8.88 197 VAL A CA 1
ATOM 1502 C C . VAL A 1 198 ? 4.049 10.463 -10.527 1.00 11.41 197 VAL A C 1
ATOM 1503 O O . VAL A 1 198 ? 2.939 11.030 -10.576 1.00 11.79 197 VAL A O 1
ATOM 1507 N N . GLY A 1 199 ? 4.504 9.823 -9.453 1.00 9.00 198 GLY A N 1
ATOM 1508 C CA . GLY A 1 199 ? 3.745 9.879 -8.201 1.00 8.77 198 GLY A CA 1
ATOM 1509 C C . GLY A 1 199 ? 4.056 11.171 -7.459 1.00 9.91 198 GLY A C 1
ATOM 1510 O O . GLY A 1 199 ? 5.221 11.561 -7.360 1.00 10.41 198 GLY A O 1
ATOM 1511 N N . LEU A 1 200 ? 2.992 11.848 -6.947 1.00 9.59 199 LEU A N 1
ATOM 1512 C CA . LEU A 1 200 ? 3.111 13.158 -6.304 1.00 10.86 199 LEU A CA 1
ATOM 1513 C C . LEU A 1 200 ? 2.192 13.238 -5.128 1.00 12.37 199 LEU A C 1
ATOM 1514 O O . LEU A 1 200 ? 1.223 12.501 -5.060 1.00 11.22 199 LEU A O 1
ATOM 1519 N N . ARG A 1 201 ? 2.486 14.134 -4.180 1.00 10.67 200 ARG A N 1
ATOM 1520 C CA . ARG A 1 201 ? 1.542 14.309 -3.090 1.00 10.53 200 ARG A CA 1
ATOM 1521 C C . ARG A 1 201 ? 0.268 14.944 -3.662 1.00 12.25 200 ARG A C 1
ATOM 1522 O O . ARG A 1 201 ? 0.350 15.793 -4.546 1.00 12.13 200 ARG A O 1
ATOM 1530 N N . LYS A 1 202 ? -0.896 14.640 -3.070 1.00 11.31 201 LYS A N 1
ATOM 1531 C CA . LYS A 1 202 ? -2.165 15.121 -3.649 1.00 11.79 201 LYS A CA 1
ATOM 1532 C C . LYS A 1 202 ? -2.279 16.631 -3.637 1.00 15.25 201 LYS A C 1
ATOM 1533 O O . LYS A 1 202 ? -2.939 17.231 -4.501 1.00 14.26 201 LYS A O 1
ATOM 1539 N N . ASP A 1 203 ? -1.693 17.248 -2.640 1.00 13.37 202 ASP A N 1
ATOM 1540 C CA . ASP A 1 203 ? -1.763 18.698 -2.538 1.00 14.63 202 ASP A CA 1
ATOM 1541 C C . ASP A 1 203 ? -0.744 19.455 -3.392 1.00 17.68 202 ASP A C 1
ATOM 1542 O O . ASP A 1 203 ? -0.832 20.685 -3.469 1.00 18.27 202 ASP A O 1
ATOM 1547 N N . ASP A 1 204 ? 0.182 18.752 -4.078 1.00 14.93 203 ASP A N 1
ATOM 1548 C CA . ASP A 1 204 ? 1.171 19.452 -4.894 1.00 15.59 203 ASP A CA 1
ATOM 1549 C C . ASP A 1 204 ? 0.641 19.643 -6.314 1.00 17.64 203 ASP A C 1
ATOM 1550 O O . ASP A 1 204 ? 1.082 19.011 -7.294 1.00 14.53 203 ASP A O 1
ATOM 1555 N N . THR A 1 205 ? -0.391 20.476 -6.395 1.00 17.21 204 THR A N 1
ATOM 1556 C CA . THR A 1 205 ? -1.094 20.710 -7.647 1.00 17.59 204 THR A CA 1
ATOM 1557 C C . THR A 1 205 ? -0.225 21.434 -8.664 1.00 19.98 204 THR A C 1
ATOM 1558 O O . THR A 1 205 ? -0.288 21.091 -9.843 1.00 17.15 204 THR A O 1
ATOM 1562 N N . GLU A 1 206 ? 0.571 22.406 -8.229 1.00 18.63 205 GLU A N 1
ATOM 1563 C CA . GLU A 1 206 ? 1.451 23.158 -9.134 1.00 19.12 205 GLU A CA 1
ATOM 1564 C C . GLU A 1 206 ? 2.516 22.212 -9.722 1.00 20.99 205 GLU A C 1
ATOM 1565 O O . GLU A 1 206 ? 2.820 22.304 -10.913 1.00 20.55 205 GLU A O 1
ATOM 1571 N N . LEU A 1 207 ? 3.070 21.323 -8.899 1.00 17.37 206 LEU A N 1
ATOM 1572 C CA . LEU A 1 207 ? 4.069 20.382 -9.383 1.00 15.17 206 LEU A CA 1
ATOM 1573 C C . LEU A 1 207 ? 3.474 19.407 -10.380 1.00 16.55 206 LEU A C 1
ATOM 1574 O O . LEU A 1 207 ? 4.109 19.117 -11.404 1.00 15.00 206 LEU A O 1
ATOM 1579 N N . LYS A 1 208 ? 2.259 18.902 -10.122 1.00 13.04 207 LYS A N 1
ATOM 1580 C CA . LYS A 1 208 ? 1.618 18.023 -11.098 1.00 12.28 207 LYS A CA 1
ATOM 1581 C C . LYS A 1 208 ? 1.381 18.778 -12.409 1.00 16.39 207 LYS A C 1
ATOM 1582 O O . LYS A 1 208 ? 1.650 18.240 -13.484 1.00 14.73 207 LYS A O 1
ATOM 1588 N N . ALA A 1 209 ? 0.889 20.023 -12.328 1.00 15.37 208 ALA A N 1
ATOM 1589 C CA . ALA A 1 209 ? 0.646 20.727 -13.574 1.00 15.71 208 ALA A CA 1
ATOM 1590 C C . ALA A 1 209 ? 1.947 20.952 -14.344 1.00 18.70 208 ALA A C 1
ATOM 1591 O O . ALA A 1 209 ? 1.932 20.874 -15.571 1.00 17.37 208 ALA A O 1
ATOM 1593 N N . ALA A 1 210 ? 3.070 21.192 -13.647 1.00 15.92 209 ALA A N 1
ATOM 1594 C CA . ALA A 1 210 ? 4.359 21.410 -14.307 1.00 15.84 209 ALA A CA 1
ATOM 1595 C C . ALA A 1 210 ? 4.859 20.127 -14.985 1.00 15.45 209 ALA A C 1
ATOM 1596 O O . ALA A 1 210 ? 5.308 20.157 -16.143 1.00 15.63 209 ALA A O 1
ATOM 1598 N N . PHE A 1 211 ? 4.790 18.998 -14.274 1.00 13.35 210 PHE A N 1
ATOM 1599 C CA . PHE A 1 211 ? 5.160 17.728 -14.909 1.00 12.39 210 PHE A CA 1
ATOM 1600 C C . PHE A 1 211 ? 4.265 17.418 -16.110 1.00 14.34 210 PHE A C 1
ATOM 1601 O O . PHE A 1 211 ? 4.765 17.044 -17.169 1.00 13.12 210 PHE A O 1
ATOM 1609 N N . ASP A 1 212 ? 2.943 17.594 -15.969 1.00 14.59 211 ASP A N 1
ATOM 1610 C CA . ASP A 1 212 ? 2.011 17.339 -17.074 1.00 14.31 211 ASP A CA 1
ATOM 1611 C C . ASP A 1 212 ? 2.285 18.218 -18.299 1.00 16.28 211 ASP A C 1
ATOM 1612 O O . ASP A 1 212 ? 2.286 17.721 -19.423 1.00 15.58 211 ASP A O 1
ATOM 1617 N N . LYS A 1 213 ? 2.620 19.470 -18.065 1.00 13.98 212 LYS A N 1
ATOM 1618 C CA . LYS A 1 213 ? 2.926 20.402 -19.151 1.00 14.63 212 LYS A CA 1
ATOM 1619 C C . LYS A 1 213 ? 4.237 19.956 -19.848 1.00 18.00 212 LYS A C 1
ATOM 1620 O O . LYS A 1 213 ? 4.286 19.904 -21.082 1.00 17.53 212 LYS A O 1
ATOM 1626 N N . ALA A 1 214 ? 5.296 19.652 -19.073 1.00 15.11 213 ALA A N 1
ATOM 1627 C CA . ALA A 1 214 ? 6.554 19.199 -19.658 1.00 14.23 213 ALA A CA 1
ATOM 1628 C C . ALA A 1 214 ? 6.410 17.880 -20.431 1.00 14.73 213 ALA A C 1
ATOM 1629 O O . ALA A 1 214 ? 6.972 17.725 -21.501 1.00 14.46 213 ALA A O 1
ATOM 1631 N N . LEU A 1 215 ? 5.637 16.920 -19.913 1.00 13.30 214 LEU A N 1
ATOM 1632 C CA . LEU A 1 215 ? 5.393 15.661 -20.597 1.00 13.10 214 LEU A CA 1
ATOM 1633 C C . LEU A 1 215 ? 4.652 15.870 -21.907 1.00 15.59 214 LEU A C 1
ATOM 1634 O O . LEU A 1 215 ? 5.073 15.325 -22.930 1.00 14.06 214 LEU A O 1
ATOM 1639 N N . THR A 1 216 ? 3.616 16.728 -21.917 1.00 14.30 215 THR A N 1
ATOM 1640 C CA . THR A 1 216 ? 2.924 16.993 -23.170 1.00 14.90 215 THR A CA 1
ATOM 1641 C C . THR A 1 216 ? 3.882 17.591 -24.194 1.00 17.23 215 THR A C 1
ATOM 1642 O O . THR A 1 216 ? 3.899 17.154 -25.355 1.00 15.67 215 THR A O 1
ATOM 1646 N N . GLU A 1 217 ? 4.690 18.568 -23.753 1.00 15.28 216 GLU A N 1
ATOM 1647 C CA . GLU A 1 217 ? 5.644 19.239 -24.637 1.00 16.06 216 GLU A CA 1
ATOM 1648 C C . GLU A 1 217 ? 6.680 18.294 -25.226 1.00 16.79 216 GLU A C 1
ATOM 1649 O O . GLU A 1 217 ? 6.989 18.400 -26.427 1.00 17.25 216 GLU A O 1
ATOM 1655 N N . LEU A 1 218 ? 7.216 17.375 -24.411 1.00 14.97 217 LEU A N 1
ATOM 1656 C CA . LEU A 1 218 ? 8.209 16.474 -24.953 1.00 15.62 217 LEU A CA 1
ATOM 1657 C C . LEU A 1 218 ? 7.574 15.409 -25.855 1.00 16.10 217 LEU A C 1
ATOM 1658 O O . LEU A 1 218 ? 8.269 14.818 -26.679 1.00 16.32 217 LEU A O 1
ATOM 1663 N N . ARG A 1 219 ? 6.254 15.135 -25.700 1.00 15.42 218 ARG A N 1
ATOM 1664 C CA A ARG A 1 219 ? 5.593 14.220 -26.632 0.50 15.52 218 ARG A CA 1
ATOM 1665 C CA B ARG A 1 219 ? 5.585 14.225 -26.636 0.50 15.48 218 ARG A CA 1
ATOM 1666 C C . ARG A 1 219 ? 5.286 14.948 -27.948 1.00 19.77 218 ARG A C 1
ATOM 1667 O O . ARG A 1 219 ? 5.484 14.386 -29.038 1.00 19.51 218 ARG A O 1
ATOM 1682 N N . GLN A 1 220 ? 4.886 16.229 -27.853 1.00 17.21 219 GLN A N 1
ATOM 1683 C CA . GLN A 1 220 ? 4.533 17.039 -29.041 1.00 16.90 219 GLN A CA 1
ATOM 1684 C C . GLN A 1 220 ? 5.663 17.241 -30.014 1.00 19.84 219 GLN A C 1
ATOM 1685 O O . GLN A 1 220 ? 5.418 17.329 -31.228 1.00 21.57 219 GLN A O 1
ATOM 1691 N N . ASP A 1 221 ? 6.877 17.442 -29.477 1.00 18.09 220 ASP A N 1
ATOM 1692 C CA . ASP A 1 221 ? 7.997 17.745 -30.342 1.00 19.37 220 ASP A CA 1
ATOM 1693 C C . ASP A 1 221 ? 8.808 16.503 -30.769 1.00 20.36 220 ASP A C 1
ATOM 1694 O O . ASP A 1 221 ? 9.816 16.624 -31.475 1.00 20.47 220 ASP A O 1
ATOM 1699 N N . GLY A 1 222 ? 8.347 15.328 -30.378 1.00 18.98 221 GLY A N 1
ATOM 1700 C CA . GLY A 1 222 ? 8.988 14.095 -30.806 1.00 19.99 221 GLY A CA 1
ATOM 1701 C C . GLY A 1 222 ? 10.098 13.606 -29.907 1.00 19.28 221 GLY A C 1
ATOM 1702 O O . GLY A 1 222 ? 10.682 12.563 -30.194 1.00 19.87 221 GLY A O 1
ATOM 1703 N N . THR A 1 223 ? 10.419 14.353 -28.852 1.00 17.11 222 THR A N 1
ATOM 1704 C CA . THR A 1 223 ? 11.485 13.947 -27.924 1.00 14.79 222 THR A CA 1
ATOM 1705 C C . THR A 1 223 ? 11.160 12.582 -27.287 1.00 18.06 222 THR A C 1
ATOM 1706 O O . THR A 1 223 ? 12.038 11.742 -27.162 1.00 17.23 222 THR A O 1
ATOM 1710 N N . TYR A 1 224 ? 9.898 12.382 -26.874 1.00 14.88 223 TYR A N 1
ATOM 1711 C CA . TYR A 1 224 ? 9.498 11.113 -26.276 1.00 14.53 223 TYR A CA 1
ATOM 1712 C C . TYR A 1 224 ? 9.918 9.935 -27.181 1.00 16.54 223 TYR A C 1
ATOM 1713 O O . TYR A 1 224 ? 10.585 9.006 -26.694 1.00 16.70 223 TYR A O 1
ATOM 1722 N N . ASP A 1 225 ? 9.506 9.945 -28.435 1.00 15.84 224 ASP A N 1
ATOM 1723 C CA . ASP A 1 225 ? 9.794 8.832 -29.332 1.00 16.46 224 ASP A CA 1
ATOM 1724 C C . ASP A 1 225 ? 11.277 8.630 -29.582 1.00 20.15 224 ASP A C 1
ATOM 1725 O O . ASP A 1 225 ? 11.728 7.489 -29.664 1.00 17.76 224 ASP A O 1
ATOM 1730 N N . LYS A 1 226 ? 12.037 9.732 -29.687 1.00 17.17 225 LYS A N 1
ATOM 1731 C CA . LYS A 1 226 ? 13.475 9.635 -29.922 1.00 17.51 225 LYS A CA 1
ATOM 1732 C C . LYS A 1 226 ? 14.186 9.062 -28.719 1.00 19.36 225 LYS A C 1
ATOM 1733 O O . LYS A 1 226 ? 15.096 8.265 -28.900 1.00 19.56 225 LYS A O 1
ATOM 1739 N N . MET A 1 227 ? 13.771 9.433 -27.487 1.00 15.38 226 MET A N 1
ATOM 1740 C CA . MET A 1 227 ? 14.381 8.873 -26.295 1.00 14.53 226 MET A CA 1
ATOM 1741 C C . MET A 1 227 ? 13.977 7.414 -26.178 1.00 18.02 226 MET A C 1
ATOM 1742 O O . MET A 1 227 ? 14.814 6.606 -25.780 1.00 18.80 226 MET A O 1
ATOM 1747 N N . ALA A 1 228 ? 12.707 7.066 -26.512 1.00 16.55 227 ALA A N 1
ATOM 1748 C CA . ALA A 1 228 ? 12.227 5.682 -26.387 1.00 17.68 227 ALA A CA 1
ATOM 1749 C C . ALA A 1 228 ? 13.009 4.734 -27.301 1.00 20.33 227 ALA A C 1
ATOM 1750 O O . ALA A 1 228 ? 13.244 3.588 -26.912 1.00 19.54 227 ALA A O 1
ATOM 1752 N N . LYS A 1 229 ? 13.431 5.213 -28.483 1.00 18.77 228 LYS A N 1
ATOM 1753 C CA . LYS A 1 229 ? 14.142 4.405 -29.467 1.00 19.34 228 LYS A CA 1
ATOM 1754 C C . LYS A 1 229 ? 15.441 3.782 -28.944 1.00 22.30 228 LYS A C 1
ATOM 1755 O O . LYS A 1 229 ? 15.882 2.763 -29.479 1.00 24.50 228 LYS A O 1
ATOM 1761 N N . LYS A 1 230 ? 16.078 4.397 -27.952 1.00 20.13 229 LYS A N 1
ATOM 1762 C CA . LYS A 1 230 ? 17.294 3.884 -27.346 1.00 21.41 229 LYS A CA 1
ATOM 1763 C C . LYS A 1 230 ? 17.044 2.506 -26.720 1.00 24.55 229 LYS A C 1
ATOM 1764 O O . LYS A 1 230 ? 17.944 1.673 -26.742 1.00 26.51 229 LYS A O 1
ATOM 1770 N N . TYR A 1 231 ? 15.824 2.264 -26.199 1.00 18.91 230 TYR A N 1
ATOM 1771 C CA . TYR A 1 231 ? 15.520 1.060 -25.451 1.00 18.99 230 TYR A CA 1
ATOM 1772 C C . TYR A 1 231 ? 14.515 0.142 -26.121 1.00 23.30 230 TYR A C 1
ATOM 1773 O O . TYR A 1 231 ? 14.484 -1.046 -25.792 1.00 23.35 230 TYR A O 1
ATOM 1782 N N . PHE A 1 232 ? 13.601 0.705 -26.927 1.00 19.69 231 PHE A N 1
ATOM 1783 C CA . PHE A 1 232 ? 12.478 -0.087 -27.438 1.00 19.44 231 PHE A CA 1
ATOM 1784 C C . PHE A 1 232 ? 12.283 0.035 -28.922 1.00 25.69 231 PHE A C 1
ATOM 1785 O O . PHE A 1 232 ? 12.337 1.137 -29.470 1.00 26.47 231 PHE A O 1
ATOM 1793 N N . ASP A 1 233 ? 11.961 -1.080 -29.567 1.00 25.56 232 ASP A N 1
ATOM 1794 C CA . ASP A 1 233 ? 11.676 -1.065 -30.999 1.00 27.82 232 ASP A CA 1
ATOM 1795 C C . ASP A 1 233 ? 10.156 -1.076 -31.267 1.00 33.38 232 ASP A C 1
ATOM 1796 O O . ASP A 1 233 ? 9.725 -1.230 -32.418 1.00 36.12 232 ASP A O 1
ATOM 1801 N N . PHE A 1 234 ? 9.354 -0.886 -30.204 1.00 26.93 233 PHE A N 1
ATOM 1802 C CA . PHE A 1 234 ? 7.899 -0.891 -30.245 1.00 24.80 233 PHE A CA 1
ATOM 1803 C C . PHE A 1 234 ? 7.350 0.344 -29.538 1.00 26.91 233 PHE A C 1
ATOM 1804 O O . PHE A 1 234 ? 8.113 1.098 -28.911 1.00 25.02 233 PHE A O 1
ATOM 1812 N N . ASN A 1 235 ? 6.021 0.494 -29.575 1.00 23.22 234 ASN A N 1
ATOM 1813 C CA . ASN A 1 235 ? 5.269 1.579 -28.940 1.00 23.12 234 ASN A CA 1
ATOM 1814 C C . ASN A 1 235 ? 5.119 1.343 -27.425 1.00 24.64 234 ASN A C 1
ATOM 1815 O O . ASN A 1 235 ? 4.114 0.790 -26.967 1.00 24.82 234 ASN A O 1
ATOM 1820 N N . VAL A 1 236 ? 6.123 1.776 -26.648 1.00 20.07 235 VAL A N 1
ATOM 1821 C CA . VAL A 1 236 ? 6.119 1.625 -25.186 1.00 17.63 235 VAL A CA 1
ATOM 1822 C C . VAL A 1 236 ? 5.003 2.451 -24.527 1.00 18.06 235 VAL A C 1
ATOM 1823 O O . VAL A 1 236 ? 4.504 2.063 -23.478 1.00 16.03 235 VAL A O 1
ATOM 1827 N N . TYR A 1 237 ? 4.592 3.563 -25.147 1.00 16.92 236 TYR A N 1
ATOM 1828 C CA . TYR A 1 237 ? 3.532 4.411 -24.588 1.00 16.63 236 TYR A CA 1
ATOM 1829 C C . TYR A 1 237 ? 2.202 3.660 -24.510 1.00 21.31 236 TYR A C 1
ATOM 1830 O O . TYR A 1 237 ? 1.510 3.756 -23.497 1.00 20.37 236 TYR A O 1
ATOM 1839 N N . GLY A 1 238 ? 1.892 2.884 -25.548 1.00 20.72 237 GLY A N 1
ATOM 1840 C CA . GLY A 1 238 ? 0.664 2.098 -25.603 1.00 36.66 237 GLY A CA 1
ATOM 1841 C C . GLY A 1 238 ? -0.498 2.914 -26.123 1.00 75.08 237 GLY A C 1
ATOM 1842 O O . GLY A 1 238 ? -0.290 3.956 -26.747 1.00 42.02 237 GLY A O 1
#

Radius of gyration: 17.51 Å; Cα contacts (8 Å, |Δi|>4): 492; chains: 1; bounding box: 38×51×36 Å

Sequence (236 aa):
LPQTVRIGTDTTYAPFSSKDAKGEFIGFDIDLGNEMCKRMQVKCCTWVASDFDALIPSLKAKKIDAIISSLSITDKRQQEIAFSDKLYAADSRLIAAKGSPIQPTLESLKGKHVGVLQGSTAEAYANDNWRTKGVDVVAYANQDLIYSSSDLTAGRLDAALQDEVAASSEGFLKQPAGKEYAFAGPSSVKDKKYFGDGTGVGLRKDDTELKAAFDKALTELRRQDGTYDKMAKKYFDFNVYG